Protein AF-A0A967ES66-F1 (afdb_monomer)

Radius of gyration: 33.4 Å; Cα contacts (8 Å, |Δi|>4): 194; chains: 1; bounding box: 58×70×110 Å

Solvent-accessible surface area (backbone atoms only — not comparable to full-atom values): 13729 Å² total; per-residue (Å²): 132,84,86,76,84,78,84,77,53,65,82,70,91,72,94,58,60,44,52,70,67,25,64,66,58,44,54,51,36,26,72,76,78,34,84,88,54,78,67,88,42,79,75,86,58,73,60,67,57,61,22,51,48,80,62,26,67,80,30,77,83,51,87,89,51,71,46,55,70,70,48,45,68,74,65,49,60,36,69,72,42,76,47,59,70,88,36,56,88,44,48,55,46,44,20,36,52,48,31,37,52,37,25,76,70,68,77,42,97,54,59,57,54,56,76,32,80,44,48,47,34,54,69,18,22,75,86,66,42,78,53,36,79,93,71,71,50,60,81,61,65,67,62,46,30,75,74,64,33,61,66,48,50,53,51,46,64,68,68,69,41,61,66,62,41,65,34,65,48,46,70,69,60,51,52,56,51,48,68,49,51,61,54,53,54,50,51,52,51,50,52,52,49,52,52,52,52,52,54,52,52,52,57,61,70,68,57,81,80,88,70,94,74,86,79,80,85,76,82,84,82,89,78,137

Mean predicted aligned error: 10.97 Å

Secondary structure (DSSP, 8-state):
---PPPSSS--S--SS-GGGG-HHHHHHHHHHH-TTPPPP-----HHHHHTTHHHHTTSTT-SSSSS-HHHHHHH-SBS-EE--GGGTTTHHHHHHHHHHHHHHTTS-S-S-SBS-EEPPPPEE-TTSPBP-GGGT-PPPHHHHHHHH-HHHHHHHHHHHS-TTS-EE--HHHHHHHHHHHHHHHHHHHHHHHHHHHHHHHHHHHSS--------PPPPPPP--

pLDDT: mean 86.06, std 16.65, range [32.53, 98.5]

Structure (mmCIF, N/CA/C/O backbone):
data_AF-A0A967ES66-F1
#
_entry.id   AF-A0A967ES66-F1
#
loop_
_atom_site.group_PDB
_atom_site.id
_atom_site.type_symbol
_atom_site.label_atom_id
_atom_site.label_alt_id
_atom_site.label_comp_id
_atom_site.label_asym_id
_atom_site.label_entity_id
_atom_site.label_seq_id
_atom_site.pdbx_PDB_ins_code
_atom_site.Cartn_x
_atom_site.Cartn_y
_atom_site.Cartn_z
_atom_site.occupancy
_atom_site.B_iso_or_equiv
_atom_site.auth_seq_id
_atom_site.auth_comp_id
_atom_site.auth_asym_id
_atom_site.auth_atom_id
_atom_site.pdbx_PDB_model_num
ATOM 1 N N . MET A 1 1 ? -16.976 5.649 17.097 1.00 79.69 1 MET A N 1
ATOM 2 C CA . MET A 1 1 ? -15.591 5.350 16.653 1.00 79.69 1 MET A CA 1
ATOM 3 C C . MET A 1 1 ? -15.006 6.609 16.010 1.00 79.69 1 MET A C 1
ATOM 5 O O . MET A 1 1 ? -15.817 7.467 15.687 1.00 79.69 1 MET A O 1
ATOM 9 N N . PRO A 1 2 ? -13.676 6.788 15.867 1.00 89.19 2 PRO A N 1
ATOM 10 C CA . PRO A 1 2 ? -12.571 5.871 16.192 1.00 89.19 2 PRO A CA 1
ATOM 11 C C . PRO A 1 2 ? -12.090 5.901 17.660 1.00 89.19 2 PRO A C 1
ATOM 13 O O . PRO A 1 2 ? -12.369 6.823 18.439 1.00 89.19 2 PRO A O 1
ATOM 16 N N . TRP A 1 3 ? -11.345 4.860 18.050 1.00 90.50 3 TRP A N 1
ATOM 17 C CA . TRP A 1 3 ? -10.535 4.829 19.274 1.00 90.50 3 TRP A CA 1
ATOM 18 C C . TRP A 1 3 ? -9.113 5.295 18.955 1.00 90.50 3 TRP A C 1
ATOM 20 O O . TRP A 1 3 ? -8.247 4.503 18.616 1.00 90.50 3 TRP A O 1
ATOM 30 N N . LEU A 1 4 ? -8.886 6.609 19.023 1.00 92.12 4 LEU A N 1
ATOM 31 C CA . LEU A 1 4 ? -7.568 7.187 18.756 1.00 92.12 4 LEU A CA 1
ATOM 32 C C . LEU A 1 4 ? -6.523 6.716 19.773 1.00 92.12 4 LEU A C 1
ATOM 34 O O . LEU A 1 4 ? -6.770 6.776 20.984 1.00 92.12 4 LEU A O 1
ATOM 38 N N . LEU A 1 5 ? -5.348 6.334 19.264 1.00 92.81 5 LEU A N 1
ATOM 39 C CA . LEU A 1 5 ? -4.203 5.958 20.086 1.00 92.81 5 LEU A CA 1
ATOM 40 C C . LEU A 1 5 ? -3.811 7.110 21.027 1.00 92.81 5 LEU A C 1
ATOM 42 O O . LEU A 1 5 ? -3.753 8.278 20.615 1.00 92.81 5 LEU A O 1
ATOM 46 N N . PRO A 1 6 ? -3.566 6.820 22.311 1.00 91.12 6 PRO A N 1
ATOM 47 C CA . PRO A 1 6 ? -3.166 7.823 23.271 1.00 91.12 6 PRO A CA 1
ATOM 48 C C . PRO A 1 6 ? -1.676 8.162 23.118 1.00 91.12 6 PRO A C 1
ATOM 50 O O . PRO A 1 6 ? -0.894 7.407 22.553 1.00 91.12 6 PRO A O 1
ATOM 53 N N . LYS A 1 7 ? -1.283 9.318 23.660 1.00 91.56 7 LYS A N 1
ATOM 54 C CA . LYS A 1 7 ? 0.108 9.802 23.664 1.00 91.56 7 LYS A CA 1
ATOM 55 C C . LYS A 1 7 ? 0.733 9.781 25.066 1.00 91.56 7 LYS A C 1
ATOM 57 O O . LYS A 1 7 ? 1.800 10.343 25.259 1.00 91.56 7 LYS A O 1
ATOM 62 N N . ASP A 1 8 ? 0.041 9.201 26.051 1.00 92.62 8 ASP A N 1
ATOM 63 C CA . ASP A 1 8 ? 0.439 9.177 27.469 1.00 92.62 8 ASP A CA 1
ATOM 64 C C . ASP A 1 8 ? 1.224 7.914 27.859 1.00 92.62 8 ASP A C 1
ATOM 66 O O . ASP A 1 8 ? 1.330 7.597 29.041 1.00 92.62 8 ASP A O 1
ATOM 70 N N . VAL A 1 9 ? 1.758 7.187 26.875 1.00 88.81 9 VAL A N 1
ATOM 71 C CA . VAL A 1 9 ? 2.519 5.951 27.075 1.00 88.81 9 VAL A CA 1
ATOM 72 C C . VAL A 1 9 ? 3.859 6.011 26.353 1.00 88.81 9 VAL A C 1
ATOM 74 O O . VAL A 1 9 ? 4.005 6.685 25.334 1.00 88.81 9 VAL A O 1
ATOM 77 N N . ASP A 1 10 ? 4.832 5.286 26.896 1.00 84.75 10 ASP A N 1
ATOM 78 C CA . ASP A 1 10 ? 6.134 5.053 26.276 1.00 84.75 10 ASP A CA 1
ATOM 79 C C . ASP A 1 10 ? 6.082 3.761 25.449 1.00 84.75 10 ASP A C 1
ATOM 81 O O . ASP A 1 10 ? 5.585 2.740 25.924 1.00 84.75 10 ASP A O 1
ATOM 85 N N . PHE A 1 11 ? 6.596 3.808 24.222 1.00 82.81 11 PHE A N 1
ATOM 86 C CA . PHE A 1 11 ? 6.535 2.717 23.246 1.00 82.81 11 PHE A CA 1
ATOM 87 C C . PHE A 1 11 ? 7.765 1.803 23.265 1.00 82.81 11 PHE A C 1
ATOM 89 O O . PHE A 1 11 ? 7.887 0.916 22.419 1.00 82.81 11 PHE A O 1
ATOM 96 N N . ARG A 1 12 ? 8.692 1.989 24.213 1.00 83.94 12 ARG A N 1
ATOM 97 C CA . ARG A 1 12 ? 9.819 1.065 24.385 1.00 83.94 12 ARG A CA 1
ATOM 98 C C . ARG A 1 12 ? 9.322 -0.356 24.708 1.00 83.94 12 ARG A C 1
ATOM 100 O O . ARG A 1 12 ? 8.401 -0.514 25.515 1.00 83.94 12 ARG A O 1
ATOM 107 N N . PRO A 1 13 ? 9.935 -1.401 24.123 1.00 74.88 13 PRO A N 1
ATOM 108 C CA . PRO A 1 13 ? 9.534 -2.780 24.366 1.00 74.88 13 PRO A CA 1
ATOM 109 C C . PRO A 1 13 ? 9.831 -3.148 25.823 1.00 74.88 13 PRO A C 1
ATOM 111 O O . PRO A 1 13 ? 10.983 -3.265 26.226 1.00 74.88 13 PRO A O 1
ATOM 114 N N . THR A 1 14 ? 8.776 -3.299 26.625 1.00 76.56 14 THR A N 1
ATOM 115 C CA . THR A 1 14 ? 8.869 -3.661 28.054 1.00 76.56 14 THR A CA 1
ATOM 116 C C . THR A 1 14 ? 8.351 -5.073 28.347 1.00 76.56 14 THR A C 1
ATOM 118 O O . THR A 1 14 ? 8.248 -5.450 29.507 1.00 76.56 14 THR A O 1
ATOM 121 N N . GLY A 1 15 ? 8.011 -5.851 27.311 1.00 80.88 15 GLY A N 1
ATOM 122 C CA . GLY A 1 15 ? 7.405 -7.188 27.424 1.00 80.88 15 GLY A CA 1
ATOM 123 C C . GLY A 1 15 ? 5.880 -7.188 27.610 1.00 80.88 15 GLY A C 1
ATOM 124 O O . GLY A 1 15 ? 5.248 -8.221 27.449 1.00 80.88 15 GLY A O 1
ATOM 125 N N . THR A 1 16 ? 5.279 -6.029 27.887 1.00 83.38 16 THR A N 1
ATOM 126 C CA . THR A 1 16 ? 3.822 -5.823 27.966 1.00 83.38 16 THR A CA 1
ATOM 127 C C . THR A 1 16 ? 3.371 -4.780 26.949 1.00 83.38 16 THR A C 1
ATOM 129 O O . THR A 1 16 ? 4.126 -3.836 26.691 1.00 83.38 16 THR A O 1
ATOM 132 N N . ALA A 1 17 ? 2.137 -4.886 26.445 1.00 88.44 17 ALA A N 1
ATOM 133 C CA . ALA A 1 17 ? 1.551 -3.897 25.541 1.00 88.44 17 ALA A CA 1
ATOM 134 C C . ALA A 1 17 ? 1.629 -2.473 26.141 1.00 88.44 17 ALA A C 1
ATOM 136 O O . ALA A 1 17 ? 1.144 -2.251 27.257 1.00 88.44 17 ALA A O 1
ATOM 137 N N . PRO A 1 18 ? 2.215 -1.481 25.439 1.00 91.94 18 PRO A N 1
ATOM 138 C CA . PRO A 1 18 ? 2.361 -0.117 25.953 1.00 91.94 18 PRO A CA 1
ATOM 139 C C . PRO A 1 18 ? 1.046 0.520 26.420 1.00 91.94 18 PRO A C 1
ATOM 141 O O . PRO A 1 18 ? 1.016 1.224 27.432 1.00 91.94 18 PRO A O 1
ATOM 144 N N . LEU A 1 19 ? -0.057 0.235 25.718 1.00 92.50 19 LEU A N 1
ATOM 145 C CA . LEU A 1 19 ? -1.375 0.806 26.001 1.00 92.50 19 LEU A CA 1
ATOM 146 C C . LEU A 1 19 ? -1.952 0.362 27.349 1.00 92.50 19 LEU A C 1
ATOM 148 O O . LEU A 1 19 ? -2.755 1.099 27.922 1.00 92.50 19 LEU A O 1
ATOM 152 N N . ALA A 1 20 ? -1.481 -0.756 27.914 1.00 90.56 20 ALA A N 1
ATOM 153 C CA . ALA A 1 20 ? -1.874 -1.208 29.249 1.00 90.56 20 ALA A CA 1
ATOM 154 C C . ALA A 1 20 ? -1.547 -0.182 30.346 1.00 90.56 20 ALA A C 1
ATOM 156 O O . ALA A 1 20 ? -2.204 -0.140 31.386 1.00 90.56 20 ALA A O 1
ATOM 157 N N . LYS A 1 21 ? -0.558 0.689 30.105 1.00 90.88 21 LYS A N 1
ATOM 158 C CA . LYS A 1 21 ? -0.148 1.753 31.033 1.00 90.88 21 LYS A CA 1
ATOM 159 C C . LYS A 1 21 ? -0.889 3.078 30.795 1.00 90.88 21 LYS A C 1
ATOM 161 O O . LYS A 1 21 ? -0.687 4.023 31.558 1.00 90.88 21 LYS A O 1
ATOM 166 N N . SER A 1 22 ? -1.753 3.170 29.776 1.00 93.31 22 SER A N 1
ATOM 167 C CA . SER A 1 22 ? -2.470 4.407 29.442 1.00 93.31 22 SER A CA 1
ATOM 168 C C . SER A 1 22 ? -3.577 4.702 30.452 1.00 93.31 22 SER A C 1
ATOM 170 O O . SER A 1 22 ? -4.619 4.038 30.502 1.00 93.31 22 SER A O 1
ATOM 172 N N . LYS A 1 23 ? -3.404 5.787 31.213 1.00 93.25 23 LYS A N 1
ATOM 173 C CA . LYS A 1 23 ? -4.458 6.306 32.096 1.00 93.25 23 LYS A CA 1
ATOM 174 C C . LYS A 1 23 ? -5.607 6.880 31.272 1.00 93.25 23 LYS A C 1
ATOM 176 O O . LYS A 1 23 ? -6.765 6.789 31.683 1.00 93.25 23 LYS A O 1
ATOM 181 N N . LYS A 1 24 ? -5.301 7.457 30.103 1.00 93.31 24 LYS A N 1
ATOM 182 C CA . LYS A 1 24 ? -6.295 8.044 29.200 1.00 93.31 24 LYS A CA 1
ATOM 183 C C . LYS A 1 24 ? -7.267 6.999 28.654 1.00 93.31 24 LYS A C 1
ATOM 185 O O . LYS A 1 24 ? -8.472 7.253 28.690 1.00 93.31 24 LYS A O 1
ATOM 190 N N . ILE A 1 25 ? -6.775 5.850 28.177 1.00 93.44 25 ILE A N 1
ATOM 191 C CA . ILE A 1 25 ? -7.651 4.765 27.702 1.00 93.44 25 ILE A CA 1
ATOM 192 C C . ILE A 1 25 ? -8.493 4.244 28.862 1.00 93.44 25 ILE A C 1
ATOM 194 O O . ILE A 1 25 ? -9.713 4.228 28.735 1.00 93.44 25 ILE A O 1
ATOM 198 N N . LYS A 1 26 ? -7.884 3.911 30.009 1.00 92.88 26 LYS A N 1
ATOM 199 C CA . LYS A 1 26 ? -8.628 3.398 31.170 1.00 92.88 26 LYS A CA 1
ATOM 200 C C . LYS A 1 26 ? -9.764 4.336 31.589 1.00 92.88 26 LYS A C 1
ATOM 202 O O . LYS A 1 26 ? -10.907 3.907 31.701 1.00 92.88 26 LYS A O 1
ATOM 207 N N . LYS A 1 27 ? -9.481 5.638 31.724 1.00 93.50 27 LYS A N 1
ATOM 208 C CA . LYS A 1 27 ? -10.495 6.647 32.071 1.00 93.50 27 LYS A CA 1
ATOM 209 C C . LYS A 1 27 ? -11.591 6.763 31.007 1.00 93.50 27 LYS A C 1
ATOM 211 O O . LYS A 1 27 ? -12.754 6.961 31.348 1.00 93.50 27 LYS A O 1
ATOM 216 N N . ARG A 1 28 ? -11.242 6.669 29.717 1.00 93.31 28 ARG A N 1
ATOM 217 C CA . ARG A 1 28 ? -12.223 6.671 28.620 1.00 93.31 28 ARG A CA 1
ATOM 218 C C . ARG A 1 28 ? -13.125 5.436 28.688 1.00 93.31 28 ARG A C 1
ATOM 220 O O . ARG A 1 28 ? -14.332 5.592 28.537 1.00 93.31 28 ARG A O 1
ATOM 227 N N . THR A 1 29 ? -12.562 4.258 28.938 1.00 94.50 29 THR A N 1
ATOM 228 C CA . THR A 1 29 ? -13.304 2.999 29.088 1.00 94.50 29 THR A CA 1
ATOM 229 C C . THR A 1 29 ? -14.256 3.063 30.270 1.00 94.50 29 THR A C 1
ATOM 231 O O . THR A 1 29 ? -15.449 2.844 30.091 1.00 94.50 29 THR A O 1
ATOM 234 N N . GLU A 1 30 ? -13.772 3.479 31.442 1.00 95.25 30 GLU A N 1
ATOM 235 C CA . GLU A 1 30 ? -14.620 3.625 32.629 1.00 95.25 30 GLU A CA 1
ATOM 236 C C . GLU A 1 30 ? -15.740 4.654 32.419 1.00 95.25 30 GLU A C 1
ATOM 238 O O . GLU A 1 30 ? -16.855 4.457 32.893 1.00 95.25 30 GLU A O 1
ATOM 243 N N . LYS A 1 31 ? -15.480 5.732 31.663 1.00 94.44 31 LYS A N 1
ATOM 244 C CA . LYS A 1 31 ? -16.496 6.739 31.322 1.00 94.44 31 LYS A CA 1
ATOM 245 C C . LYS A 1 31 ? -17.607 6.189 30.417 1.00 94.44 31 LYS A C 1
ATOM 247 O O . LYS A 1 31 ? -18.734 6.658 30.520 1.00 94.44 31 LYS A O 1
ATOM 252 N N . ILE A 1 32 ? -17.290 5.275 29.500 1.00 93.69 32 ILE A N 1
ATOM 253 C CA . ILE A 1 32 ? -18.248 4.756 28.508 1.00 93.69 32 ILE A CA 1
ATOM 254 C C . ILE A 1 32 ? -19.002 3.535 29.049 1.00 93.69 32 ILE A C 1
ATOM 256 O O . ILE A 1 32 ? -20.203 3.428 28.828 1.00 93.69 32 ILE A O 1
ATOM 260 N N . PHE A 1 33 ? -18.312 2.634 29.754 1.00 94.44 33 PHE A N 1
ATOM 261 C CA . PHE A 1 33 ? -18.851 1.325 30.149 1.00 94.44 33 PHE A CA 1
ATOM 262 C C . PHE A 1 33 ? -19.079 1.173 31.660 1.00 94.44 33 PHE A C 1
ATOM 264 O O . PHE A 1 33 ? -19.796 0.272 32.087 1.00 94.44 33 PHE A O 1
ATOM 271 N N . GLY A 1 34 ? -18.511 2.061 32.481 1.00 94.44 34 GLY A N 1
ATOM 272 C CA . GLY A 1 34 ? -18.612 2.021 33.939 1.00 94.44 34 GLY A CA 1
ATOM 273 C C . GLY A 1 34 ? -17.319 1.586 34.632 1.00 94.44 34 GLY A C 1
ATOM 274 O O . GLY A 1 34 ? -16.352 1.134 34.016 1.00 94.44 34 GLY A O 1
ATOM 275 N N . LYS A 1 35 ? -17.284 1.746 35.955 1.00 93.19 35 LYS A N 1
ATOM 276 C CA . LYS A 1 35 ? -16.103 1.446 36.776 1.00 93.19 35 LYS A CA 1
ATOM 277 C C . LYS A 1 35 ? -15.778 -0.053 36.750 1.00 93.19 35 LYS A C 1
ATOM 279 O O . LYS A 1 35 ? -16.674 -0.875 36.888 1.00 93.19 35 LYS A O 1
ATOM 284 N N . GLY A 1 36 ? -14.492 -0.392 36.637 1.00 91.38 36 GLY A N 1
ATOM 285 C CA . GLY A 1 36 ? -14.007 -1.779 36.664 1.00 91.38 36 GLY A CA 1
ATOM 286 C C . GLY A 1 36 ? -13.868 -2.443 35.292 1.00 91.38 36 GLY A C 1
ATOM 287 O O . GLY A 1 36 ? -13.279 -3.516 35.211 1.00 91.38 36 GLY A O 1
ATOM 288 N N . TRP A 1 37 ? -14.334 -1.803 34.216 1.00 94.38 37 TRP A N 1
ATOM 289 C CA . TRP A 1 37 ? -14.108 -2.293 32.857 1.00 94.38 37 TRP A CA 1
ATOM 290 C C . TRP A 1 37 ? -12.651 -2.121 32.421 1.00 94.38 37 TRP A C 1
ATOM 292 O O . TRP A 1 37 ? -12.055 -1.050 32.578 1.00 94.38 37 TRP A O 1
ATOM 302 N N . THR A 1 38 ? -12.102 -3.169 31.810 1.00 89.81 38 THR A N 1
ATOM 303 C CA . THR A 1 38 ? -10.735 -3.195 31.281 1.00 89.81 38 THR A CA 1
ATOM 304 C C . THR A 1 38 ? -10.765 -2.982 29.765 1.00 89.81 38 THR A C 1
ATOM 306 O O . THR A 1 38 ? -11.513 -3.680 29.082 1.00 89.81 38 THR A O 1
ATOM 309 N N . PRO A 1 39 ? -10.009 -2.013 29.216 1.00 91.75 39 PRO A N 1
ATOM 310 C CA . PRO A 1 39 ? -9.889 -1.855 27.768 1.00 91.75 39 PRO A CA 1
ATOM 311 C C . PRO A 1 39 ? -9.136 -3.022 27.125 1.00 91.75 39 PRO A C 1
ATOM 313 O O . PRO A 1 39 ? -8.235 -3.578 27.747 1.00 91.75 39 PRO A O 1
ATOM 316 N N . GLU A 1 40 ? -9.423 -3.288 25.850 1.00 92.44 40 GLU A N 1
ATOM 317 C CA . GLU A 1 40 ? -8.458 -3.951 24.969 1.00 92.44 40 GLU A CA 1
ATOM 318 C C . GLU A 1 40 ? -7.241 -3.030 24.789 1.00 92.44 40 GLU A C 1
ATOM 320 O O . GLU A 1 40 ? -7.385 -1.822 24.561 1.00 92.44 40 GLU A O 1
ATOM 325 N N . VAL A 1 41 ? -6.049 -3.589 24.964 1.00 92.56 41 VAL A N 1
ATOM 326 C CA . VAL A 1 41 ? -4.767 -2.869 24.983 1.00 92.56 41 VAL A CA 1
ATOM 327 C C . VAL A 1 41 ? -3.828 -3.351 23.887 1.00 92.56 41 VAL A C 1
ATOM 329 O O . VAL A 1 41 ? -2.833 -2.676 23.610 1.00 92.56 41 VAL A O 1
ATOM 332 N N . ASP A 1 42 ? -4.152 -4.473 23.252 1.00 92.50 42 ASP A N 1
ATOM 333 C CA . ASP A 1 42 ? -3.471 -4.922 22.058 1.00 92.50 42 ASP A CA 1
ATOM 334 C C . ASP A 1 42 ? -3.967 -4.144 20.836 1.00 92.50 42 ASP A C 1
ATOM 336 O O . ASP A 1 42 ? -5.095 -3.647 20.759 1.00 92.50 42 ASP A O 1
ATOM 340 N N . THR A 1 43 ? -3.071 -3.990 19.869 1.00 93.12 43 THR A N 1
ATOM 341 C CA . THR A 1 43 ? -3.364 -3.349 18.589 1.00 93.12 43 THR A CA 1
ATOM 342 C C . THR A 1 43 ? -3.439 -4.403 17.504 1.00 93.12 43 THR A C 1
ATOM 344 O O . THR A 1 43 ? -2.733 -5.408 17.554 1.00 93.12 43 THR A O 1
ATOM 347 N N . MET A 1 44 ? -4.252 -4.147 16.485 1.00 95.88 44 MET A N 1
ATOM 348 C CA . MET A 1 44 ? -4.249 -4.970 15.282 1.00 95.88 44 MET A CA 1
ATOM 349 C C . MET A 1 44 ? -2.875 -4.908 14.598 1.00 95.88 44 MET A C 1
ATOM 351 O O . MET A 1 44 ? -2.220 -3.864 14.592 1.00 95.88 44 MET A O 1
ATOM 355 N N . ASP A 1 45 ? -2.437 -6.042 14.053 1.00 96.00 45 ASP A N 1
ATOM 356 C CA . ASP A 1 45 ? -1.192 -6.143 13.292 1.00 96.00 45 ASP A CA 1
ATOM 357 C C . ASP A 1 45 ? -1.291 -5.396 11.948 1.00 96.00 45 ASP A C 1
ATOM 359 O O . ASP A 1 45 ? -2.375 -5.234 11.386 1.00 96.00 45 ASP A O 1
ATOM 363 N N . THR A 1 46 ? -0.150 -4.991 11.386 1.00 96.88 46 THR A N 1
ATOM 364 C CA 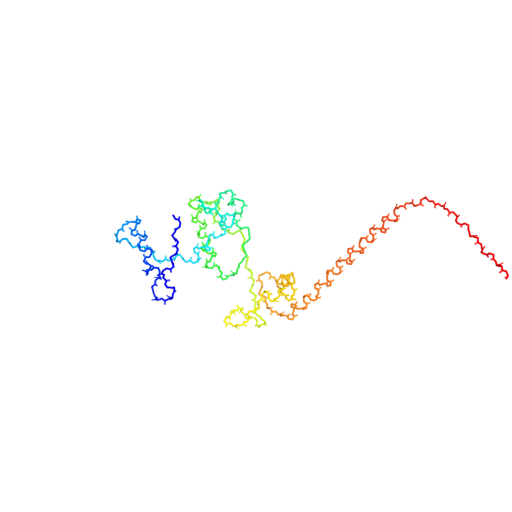. THR A 1 46 ? -0.081 -4.271 10.102 1.00 96.88 46 THR A CA 1
ATOM 365 C C . THR A 1 46 ? -0.705 -5.035 8.922 1.00 96.88 46 THR A C 1
ATOM 367 O O . THR A 1 46 ? -1.144 -4.426 7.940 1.00 96.88 46 THR A O 1
ATOM 370 N N . PHE A 1 47 ? -0.792 -6.368 8.994 1.00 97.12 47 PHE A N 1
ATOM 371 C CA . PHE A 1 47 ? -1.472 -7.169 7.980 1.00 97.12 47 PHE A CA 1
ATOM 372 C C . PHE A 1 47 ? -2.995 -7.030 7.998 1.00 97.12 47 PHE A C 1
ATOM 374 O O . PHE A 1 47 ? -3.615 -7.283 6.968 1.00 97.12 47 PHE A O 1
ATOM 381 N N . VAL A 1 48 ? -3.596 -6.566 9.099 1.00 97.25 48 VAL A N 1
ATOM 382 C CA . VAL A 1 48 ? -5.020 -6.199 9.124 1.00 97.25 48 VAL A CA 1
ATOM 383 C C . VAL A 1 48 ? -5.267 -4.947 8.290 1.00 97.25 48 VAL A C 1
ATOM 385 O O . VAL A 1 48 ? -6.250 -4.884 7.566 1.00 97.25 48 VAL A O 1
ATOM 388 N N . ASP A 1 49 ? -4.370 -3.964 8.331 1.00 97.25 49 ASP A N 1
ATOM 389 C CA . ASP A 1 49 ? -4.521 -2.744 7.532 1.00 97.25 49 ASP A CA 1
ATOM 390 C C . ASP A 1 49 ? -4.268 -3.028 6.044 1.00 97.25 49 ASP A C 1
ATOM 392 O O . ASP A 1 49 ? -5.019 -2.615 5.156 1.00 97.25 49 ASP A O 1
ATOM 396 N N . SER A 1 50 ? -3.204 -3.781 5.754 1.00 97.62 50 SER A N 1
ATOM 397 C CA . SER A 1 50 ? -2.806 -4.092 4.377 1.00 97.62 50 SER A CA 1
ATOM 398 C C . SER A 1 50 ? -3.635 -5.198 3.717 1.00 97.62 50 SER A C 1
ATOM 400 O O . SER A 1 50 ? -3.477 -5.418 2.517 1.00 97.62 50 SER A O 1
ATOM 402 N N . SER A 1 51 ? -4.539 -5.880 4.424 1.00 97.69 51 SER A N 1
ATOM 403 C CA . SER A 1 51 ? -5.424 -6.884 3.813 1.00 97.69 51 SER A CA 1
ATOM 404 C C . SER A 1 51 ? -6.549 -6.272 2.973 1.00 97.69 51 SER A C 1
ATOM 406 O O . SER A 1 51 ? -7.097 -6.957 2.113 1.00 97.69 51 SER A O 1
ATOM 408 N N . TRP A 1 52 ? -6.886 -4.995 3.175 1.00 97.31 52 TRP A N 1
ATOM 409 C CA . TRP A 1 52 ? -8.027 -4.361 2.501 1.00 97.31 52 TRP A CA 1
ATOM 410 C C . TRP A 1 52 ? -7.757 -2.938 1.994 1.00 97.31 52 TRP A C 1
ATOM 412 O O . TRP A 1 52 ? -8.647 -2.322 1.412 1.00 97.31 52 TRP A O 1
ATOM 422 N N . TYR A 1 53 ? -6.541 -2.404 2.152 1.00 97.62 53 TYR A N 1
ATOM 423 C CA . TYR A 1 53 ? -6.195 -1.029 1.755 1.00 97.62 53 TYR A CA 1
ATOM 424 C C . TYR A 1 53 ? -6.559 -0.674 0.297 1.00 97.62 53 TYR A C 1
ATOM 426 O O . TYR A 1 53 ? -6.960 0.455 0.011 1.00 97.62 53 TYR A O 1
ATOM 434 N N . PHE A 1 54 ? -6.485 -1.639 -0.626 1.00 97.62 54 PHE A N 1
ATOM 435 C CA . PHE A 1 54 ? -6.861 -1.451 -2.030 1.00 97.62 54 PHE A CA 1
ATOM 436 C C . PHE A 1 54 ? -8.363 -1.182 -2.221 1.00 97.62 54 PHE A C 1
ATOM 438 O O . PHE A 1 54 ? -8.732 -0.515 -3.184 1.00 97.62 54 PHE A O 1
ATOM 445 N N . LEU A 1 55 ? -9.221 -1.607 -1.283 1.00 97.31 55 LEU A N 1
ATOM 446 C CA . LEU A 1 55 ? -10.641 -1.236 -1.257 1.00 97.31 55 LEU A CA 1
ATOM 447 C C . LEU A 1 55 ? -10.854 0.237 -0.899 1.00 97.31 55 LEU A C 1
ATOM 449 O O . LEU A 1 55 ? -11.864 0.822 -1.287 1.00 97.31 55 LEU A O 1
ATOM 453 N N . ARG A 1 56 ? -9.920 0.838 -0.148 1.00 97.56 56 ARG A N 1
ATOM 454 C CA . ARG A 1 56 ? -10.029 2.214 0.349 1.00 97.56 56 ARG A CA 1
ATOM 455 C C . ARG A 1 56 ? -9.555 3.254 -0.662 1.00 97.56 56 ARG A C 1
ATOM 457 O O . ARG A 1 56 ? -10.055 4.375 -0.644 1.00 97.56 56 ARG A O 1
ATOM 464 N N . TYR A 1 57 ? -8.623 2.911 -1.554 1.00 97.62 57 TYR A N 1
ATOM 465 C CA . TYR A 1 57 ? -8.062 3.863 -2.523 1.00 97.62 57 TYR A CA 1
ATOM 466 C C . TYR A 1 57 ? -9.070 4.592 -3.419 1.00 97.62 57 TYR A C 1
ATOM 468 O O . TYR A 1 57 ? -8.837 5.771 -3.686 1.00 97.62 57 TYR A O 1
ATOM 476 N N . PRO A 1 58 ? -10.169 3.972 -3.888 1.00 97.12 58 PRO A N 1
ATOM 477 C CA . PRO A 1 58 ? -11.172 4.696 -4.665 1.00 97.12 58 PRO A CA 1
ATOM 478 C C . PRO A 1 58 ? -11.869 5.812 -3.867 1.00 97.12 58 PRO A C 1
ATOM 480 O O . PRO A 1 58 ? -12.321 6.806 -4.446 1.00 97.12 58 PRO A O 1
ATOM 483 N N . ASP A 1 59 ? -11.972 5.661 -2.543 1.00 97.62 59 ASP A N 1
ATOM 484 C CA . ASP A 1 59 ? -12.783 6.519 -1.677 1.00 97.62 59 ASP A CA 1
ATOM 485 C C . ASP A 1 59 ? -12.123 6.839 -0.317 1.00 97.62 59 ASP A C 1
ATOM 487 O O . ASP A 1 59 ? -12.675 6.538 0.745 1.00 97.62 59 ASP A O 1
ATOM 491 N N . PRO A 1 60 ? -10.925 7.454 -0.312 1.00 97.06 60 PRO A N 1
ATOM 492 C CA . PRO A 1 60 ? -10.079 7.538 0.877 1.00 97.06 60 PRO A CA 1
ATOM 493 C C . PRO A 1 60 ? -10.603 8.496 1.955 1.00 97.06 60 PRO A C 1
ATOM 495 O O . PRO A 1 60 ? -10.260 8.336 3.127 1.00 97.06 60 PRO A O 1
ATOM 498 N N . GLU A 1 61 ? -11.444 9.461 1.582 1.00 96.31 61 GLU A N 1
ATOM 499 C CA . GLU A 1 61 ? -11.979 10.507 2.467 1.00 96.31 61 GLU A CA 1
ATOM 500 C C . GLU A 1 61 ? -13.407 10.209 2.960 1.00 96.31 61 GLU A C 1
ATOM 502 O O . GLU A 1 61 ? -13.996 11.011 3.678 1.00 96.31 61 GLU A O 1
ATOM 507 N N . ASN A 1 62 ? -13.988 9.056 2.612 1.00 95.69 62 ASN A N 1
ATOM 508 C CA . ASN A 1 62 ? -15.349 8.721 3.026 1.00 95.69 62 ASN A CA 1
ATOM 509 C C . ASN A 1 62 ? -15.413 8.388 4.526 1.00 95.69 62 ASN A C 1
ATOM 511 O O . ASN A 1 62 ? -14.852 7.389 4.975 1.00 95.69 62 ASN A O 1
ATOM 515 N N . GLU A 1 63 ? -16.088 9.227 5.307 1.00 94.44 63 GLU A N 1
ATOM 516 C CA . GLU A 1 63 ? -16.212 9.058 6.762 1.00 94.44 63 GLU A CA 1
ATOM 517 C C . GLU A 1 63 ? -17.399 8.177 7.188 1.00 94.44 63 GLU A C 1
ATOM 519 O O . GLU A 1 63 ? -17.504 7.812 8.359 1.00 94.44 63 GLU A O 1
ATOM 524 N N . LYS A 1 64 ? -18.312 7.847 6.264 1.00 93.25 64 LYS A N 1
ATOM 525 C CA . LYS A 1 64 ? -19.549 7.103 6.561 1.00 93.25 64 LYS A CA 1
ATOM 526 C C . LYS A 1 64 ? -19.396 5.600 6.353 1.00 93.25 64 LYS A C 1
ATOM 528 O O . LYS A 1 64 ? -19.953 4.816 7.114 1.00 93.25 64 LYS A O 1
ATOM 533 N N . GLU A 1 65 ? -18.647 5.209 5.333 1.00 91.94 65 GLU A N 1
ATOM 534 C CA . GLU A 1 65 ? -18.407 3.822 4.934 1.00 91.94 65 GLU A CA 1
ATOM 535 C C . GLU A 1 65 ? -16.944 3.634 4.509 1.00 91.94 65 GLU A C 1
ATOM 537 O O . GLU A 1 65 ? -16.206 4.600 4.296 1.00 91.94 65 GLU A O 1
ATOM 542 N N . PHE A 1 66 ? -16.500 2.379 4.385 1.00 89.75 66 PHE A N 1
ATOM 543 C CA . PHE A 1 66 ? -15.121 2.100 3.977 1.00 89.75 66 PHE A CA 1
ATOM 544 C C . PHE A 1 66 ? -14.875 2.451 2.500 1.00 89.75 66 PHE A C 1
ATOM 546 O O . PHE A 1 66 ? -13.769 2.875 2.167 1.00 89.75 66 PHE A O 1
ATOM 553 N N . CYS A 1 67 ? -15.884 2.308 1.636 1.00 95.69 67 CYS A N 1
ATOM 554 C CA . CYS A 1 67 ? -15.876 2.742 0.240 1.00 95.69 67 CYS A CA 1
ATOM 555 C C . CYS A 1 67 ? -17.302 2.681 -0.324 1.00 95.69 67 CYS A C 1
ATOM 557 O O . CYS A 1 67 ? -18.010 1.707 -0.073 1.00 95.69 67 CYS A O 1
ATOM 559 N N . SER A 1 68 ? -17.716 3.689 -1.091 1.00 95.94 68 SER A N 1
ATOM 560 C CA . SER A 1 68 ? -19.031 3.681 -1.742 1.00 95.94 68 SER A CA 1
ATOM 561 C C . SER A 1 68 ? -19.171 2.576 -2.789 1.00 95.94 68 SER A C 1
ATOM 563 O O . SER A 1 68 ? -18.264 2.305 -3.579 1.00 95.94 68 SER A O 1
ATOM 565 N N . GLN A 1 69 ? -20.361 1.974 -2.847 1.00 94.31 69 GLN A N 1
ATOM 566 C CA . GLN A 1 69 ? -20.678 0.875 -3.769 1.00 94.31 69 GLN A CA 1
ATOM 567 C C . GLN A 1 69 ? -20.477 1.247 -5.247 1.00 94.31 69 GLN A C 1
ATOM 569 O O . GLN A 1 69 ? -20.033 0.421 -6.040 1.00 94.31 69 GLN A O 1
ATOM 574 N N . GLU A 1 70 ? -20.751 2.499 -5.626 1.00 95.69 70 GLU A N 1
ATOM 575 C CA . GLU A 1 70 ? -20.490 2.999 -6.983 1.00 95.69 70 GLU A CA 1
ATOM 576 C C . GLU A 1 70 ? -18.994 2.933 -7.331 1.00 95.69 70 GLU A C 1
ATOM 578 O O . GLU A 1 70 ? -18.612 2.473 -8.409 1.00 95.69 70 GLU A O 1
ATOM 583 N N . LYS A 1 71 ? -18.131 3.361 -6.403 1.00 96.75 71 LYS A N 1
ATOM 584 C CA . LYS A 1 71 ? -16.682 3.383 -6.612 1.00 96.75 71 LYS A CA 1
ATOM 585 C C . LYS A 1 71 ? -16.071 1.989 -6.558 1.00 96.75 71 LYS A C 1
ATOM 587 O O . LYS A 1 71 ? -15.169 1.723 -7.349 1.00 96.75 71 LYS A O 1
ATOM 592 N N . LEU A 1 72 ? -16.577 1.108 -5.692 1.00 95.81 72 LEU A N 1
ATOM 593 C CA . LEU A 1 72 ? -16.180 -0.302 -5.665 1.00 95.81 72 LEU A CA 1
ATOM 594 C C . LEU A 1 72 ? -16.408 -0.949 -7.036 1.00 95.81 72 LEU A C 1
ATOM 596 O O . LEU A 1 72 ? -15.453 -1.419 -7.644 1.00 95.81 72 LEU A O 1
ATOM 600 N N . LYS A 1 73 ? -17.627 -0.851 -7.581 1.00 95.25 73 LYS A N 1
ATOM 601 C CA . LYS A 1 73 ? -17.978 -1.427 -8.893 1.00 95.25 73 LYS A CA 1
ATOM 602 C C . LYS A 1 73 ? -17.179 -0.850 -10.058 1.00 95.25 73 LYS A C 1
ATOM 604 O O . LYS A 1 73 ? -16.997 -1.511 -11.074 1.00 95.25 73 LYS A O 1
ATOM 609 N N . LYS A 1 74 ? -16.748 0.407 -9.946 1.00 96.81 74 LYS A N 1
ATOM 610 C CA . LYS A 1 74 ? -15.992 1.090 -11.001 1.00 96.81 74 LYS A CA 1
ATOM 611 C C . LYS A 1 74 ? -14.521 0.681 -11.046 1.00 96.81 74 LYS A C 1
ATOM 613 O O . LYS A 1 74 ? -13.939 0.683 -12.127 1.00 96.81 74 LYS A O 1
ATOM 618 N N . TRP A 1 75 ? -13.912 0.429 -9.890 1.00 97.44 75 TRP A N 1
ATOM 619 C CA . TRP A 1 75 ? -12.456 0.306 -9.765 1.00 97.44 75 TRP A CA 1
ATOM 620 C C . TRP A 1 75 ? -11.967 -1.080 -9.351 1.00 97.44 75 TRP A C 1
ATOM 622 O O . TRP A 1 75 ? -10.764 -1.323 -9.429 1.00 97.44 75 TRP A O 1
ATOM 632 N N . LEU A 1 76 ? -12.851 -1.953 -8.866 1.00 97.44 76 LEU A N 1
ATOM 633 C CA . LEU A 1 76 ? -12.491 -3.248 -8.299 1.00 97.44 76 LEU A CA 1
ATOM 634 C C . LEU A 1 76 ? -13.272 -4.390 -8.962 1.00 97.44 76 LEU A C 1
ATOM 636 O O . LEU A 1 76 ? -14.377 -4.157 -9.457 1.00 97.44 76 LEU A O 1
ATOM 640 N N . PRO A 1 77 ? -12.725 -5.621 -8.955 1.00 97.75 77 PRO A N 1
ATOM 641 C CA . PRO A 1 77 ? -11.433 -6.033 -8.380 1.00 97.75 77 PRO A CA 1
ATOM 642 C C . PRO A 1 77 ? -10.219 -5.461 -9.132 1.00 97.75 77 PRO A C 1
ATOM 644 O O . PRO A 1 77 ? -10.340 -4.918 -10.225 1.00 97.75 77 PRO A O 1
ATOM 647 N N . VAL A 1 78 ? -9.028 -5.552 -8.540 1.00 98.12 78 VAL A N 1
ATOM 648 C CA . VAL A 1 78 ? -7.804 -5.006 -9.146 1.00 98.12 78 VAL A CA 1
ATOM 649 C C . VAL A 1 78 ? -7.394 -5.856 -10.353 1.00 98.12 78 VAL A C 1
ATOM 651 O O . VAL A 1 78 ? -7.099 -7.042 -10.208 1.00 98.12 78 VAL A O 1
ATOM 654 N N . ASP A 1 79 ? -7.293 -5.248 -11.537 1.00 98.25 79 ASP A N 1
ATOM 655 C CA . ASP A 1 79 ? -6.947 -5.960 -12.778 1.00 98.25 79 ASP A CA 1
ATOM 656 C C . ASP A 1 79 ? -5.542 -6.580 -12.772 1.00 98.25 79 ASP A C 1
ATOM 658 O O . ASP A 1 79 ? -5.332 -7.697 -13.252 1.00 98.25 79 ASP A O 1
ATOM 662 N N . LEU A 1 80 ? -4.558 -5.834 -12.264 1.00 97.75 80 LEU A N 1
ATOM 663 C CA . LEU A 1 80 ? -3.156 -6.234 -12.219 1.00 97.75 80 LEU A CA 1
ATOM 664 C C . LEU A 1 80 ? -2.513 -5.741 -10.927 1.00 97.75 80 LEU A C 1
ATOM 666 O O . LEU A 1 80 ? -2.364 -4.541 -10.709 1.00 97.75 80 LEU A O 1
ATOM 670 N N . TYR A 1 81 ? -2.073 -6.689 -10.112 1.00 97.75 81 TYR A N 1
ATOM 671 C CA . TYR A 1 81 ? -1.288 -6.442 -8.919 1.00 97.75 81 TYR A CA 1
ATOM 672 C C . TYR A 1 81 ? 0.165 -6.855 -9.162 1.00 97.75 81 TYR A C 1
ATOM 674 O O . TYR A 1 81 ? 0.440 -7.981 -9.588 1.00 97.75 81 TYR A O 1
ATOM 682 N N . ILE A 1 82 ? 1.094 -5.928 -8.924 1.00 96.62 82 ILE A N 1
ATOM 683 C CA . ILE A 1 82 ? 2.538 -6.150 -9.055 1.00 96.62 82 ILE A CA 1
ATOM 684 C C . ILE A 1 82 ? 3.157 -5.997 -7.670 1.00 96.62 82 ILE A C 1
ATOM 686 O O . ILE A 1 82 ? 3.019 -4.945 -7.047 1.00 96.62 82 ILE A O 1
ATOM 690 N N . GLY A 1 83 ? 3.824 -7.039 -7.186 1.00 94.19 83 GLY A N 1
ATOM 691 C CA . GLY A 1 83 ? 4.431 -7.046 -5.858 1.00 94.19 83 GLY A CA 1
ATOM 692 C C . GLY A 1 83 ? 5.437 -8.177 -5.697 1.00 94.19 83 GLY A C 1
ATOM 693 O O . GLY A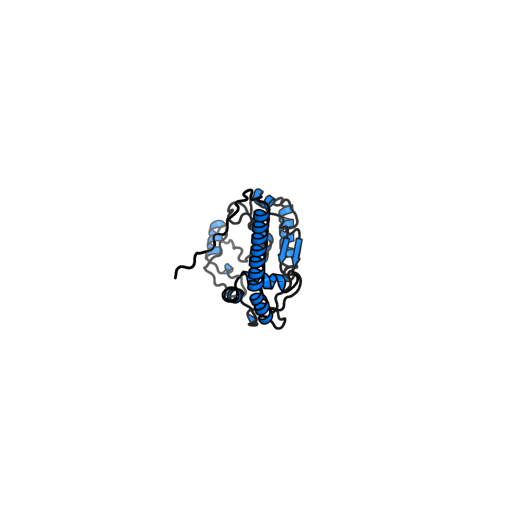 1 83 ? 5.386 -9.173 -6.416 1.00 94.19 83 GLY A O 1
ATOM 694 N N . GLY A 1 84 ? 6.364 -8.038 -4.753 1.00 91.75 84 GLY A N 1
ATOM 695 C CA . GLY A 1 84 ? 7.430 -9.021 -4.573 1.00 91.75 84 GLY A CA 1
ATOM 696 C C . GLY A 1 84 ? 6.905 -10.375 -4.081 1.00 91.75 84 GLY A C 1
ATOM 697 O O . GLY A 1 84 ? 5.877 -10.462 -3.398 1.00 91.75 84 GLY A O 1
ATOM 698 N N . ALA A 1 85 ? 7.602 -11.452 -4.447 1.00 91.56 85 ALA A N 1
ATOM 699 C CA . ALA A 1 85 ? 7.215 -12.820 -4.092 1.00 91.56 85 ALA A CA 1
ATOM 700 C C . ALA A 1 85 ? 7.257 -13.088 -2.573 1.00 91.56 85 ALA A C 1
ATOM 702 O O . ALA A 1 85 ? 6.610 -14.019 -2.087 1.00 91.56 85 ALA A O 1
ATOM 703 N N . GLU A 1 86 ? 7.949 -12.248 -1.797 1.00 90.00 86 GLU A N 1
ATOM 704 C CA . GLU A 1 86 ? 8.027 -12.331 -0.336 1.00 90.00 86 GLU A CA 1
ATOM 705 C C . GLU A 1 86 ? 6.664 -12.216 0.362 1.00 90.00 86 GLU A C 1
ATOM 707 O O . GLU A 1 86 ? 6.508 -12.677 1.491 1.00 90.00 86 GLU A O 1
ATOM 712 N N . HIS A 1 87 ? 5.660 -11.640 -0.301 1.00 90.94 87 HIS A N 1
ATOM 713 C CA . HIS A 1 87 ? 4.335 -11.417 0.273 1.00 90.94 87 HIS A CA 1
ATOM 714 C C . HIS A 1 87 ? 3.321 -12.538 -0.009 1.00 90.94 87 HIS A C 1
ATOM 716 O O . HIS A 1 87 ? 2.167 -12.428 0.413 1.00 90.94 87 HIS A O 1
ATOM 722 N N . THR A 1 88 ? 3.743 -13.630 -0.659 1.00 89.00 88 THR A N 1
ATOM 723 C CA . THR A 1 88 ? 2.877 -14.757 -1.063 1.00 89.00 88 THR A CA 1
ATOM 724 C C . THR A 1 88 ? 2.132 -15.398 0.109 1.00 89.00 88 THR A C 1
ATOM 726 O O . THR A 1 88 ? 0.922 -15.590 0.032 1.00 89.00 88 THR A O 1
ATOM 729 N N . TYR A 1 89 ? 2.822 -15.662 1.222 1.00 89.44 89 TYR A N 1
ATOM 730 C CA . TYR A 1 89 ? 2.240 -16.327 2.400 1.00 89.44 89 TYR A CA 1
ATOM 731 C C . TYR A 1 89 ? 1.797 -15.362 3.509 1.00 89.44 89 TYR A C 1
ATOM 733 O O . TYR A 1 89 ? 1.472 -15.797 4.608 1.00 89.44 89 TYR A O 1
ATOM 741 N N . MET A 1 90 ? 1.806 -14.055 3.244 1.00 92.19 90 MET A N 1
ATOM 742 C CA . MET A 1 90 ? 1.399 -13.031 4.208 1.00 92.19 90 MET A CA 1
ATOM 743 C C . MET A 1 90 ? 0.292 -12.178 3.594 1.00 92.19 90 MET A C 1
ATOM 745 O O . MET A 1 90 ? -0.844 -12.629 3.487 1.00 92.19 90 MET A O 1
ATOM 749 N N . HIS A 1 91 ? 0.624 -10.974 3.125 1.00 96.75 91 HIS A N 1
ATOM 750 C CA . HIS A 1 91 ? -0.331 -10.025 2.564 1.00 96.75 91 HIS A CA 1
ATOM 751 C C . HIS A 1 91 ? -1.246 -10.644 1.495 1.00 96.75 91 HIS A C 1
ATOM 753 O O . HIS A 1 91 ? -2.452 -10.447 1.574 1.00 96.75 91 HIS A O 1
ATOM 759 N N . LEU A 1 92 ? -0.717 -11.419 0.539 1.00 97.00 92 LEU A N 1
ATOM 760 C CA . LEU A 1 92 ? -1.549 -12.000 -0.522 1.00 97.00 92 LEU A CA 1
ATOM 761 C C . LEU A 1 92 ? -2.561 -13.015 0.026 1.00 97.00 92 LEU A C 1
ATOM 763 O O . LEU A 1 92 ? -3.706 -13.038 -0.420 1.00 97.00 92 LEU A O 1
ATOM 767 N N . LEU A 1 93 ? -2.177 -13.809 1.028 1.00 96.88 93 LEU A N 1
ATOM 768 C CA . LEU A 1 93 ? -3.092 -14.729 1.700 1.00 96.88 93 LEU A CA 1
ATOM 769 C C . LEU A 1 93 ? -4.149 -13.968 2.513 1.00 96.88 93 LEU A C 1
ATOM 771 O O . LEU A 1 93 ? -5.342 -14.243 2.380 1.00 96.88 93 LEU A O 1
ATOM 775 N N . TYR A 1 94 ? -3.725 -12.987 3.315 1.00 97.69 94 TYR A N 1
ATOM 776 C CA . TYR A 1 94 ? -4.626 -12.198 4.156 1.00 97.69 94 TYR A CA 1
ATOM 777 C C . TYR A 1 94 ? -5.598 -11.349 3.337 1.00 97.69 94 TYR A C 1
ATOM 779 O O . TYR A 1 94 ? -6.773 -11.280 3.683 1.00 97.69 94 TYR A O 1
ATOM 787 N N . ALA A 1 95 ? -5.151 -10.762 2.226 1.00 97.94 95 ALA A N 1
ATOM 788 C CA . ALA A 1 95 ? -6.011 -10.018 1.315 1.00 97.94 95 ALA A CA 1
ATOM 789 C C . ALA A 1 95 ? -7.114 -10.911 0.737 1.00 97.94 95 ALA A C 1
ATOM 791 O O . ALA A 1 95 ? -8.289 -10.555 0.785 1.00 97.94 95 ALA A O 1
ATOM 792 N N . ARG A 1 96 ? -6.762 -12.114 0.261 1.00 98.06 96 ARG A N 1
ATOM 793 C CA . ARG A 1 96 ? -7.753 -13.081 -0.237 1.00 98.06 96 ARG A CA 1
ATOM 794 C C . ARG A 1 96 ? -8.745 -13.486 0.846 1.00 98.06 96 ARG A C 1
ATOM 796 O O . ARG A 1 96 ? -9.945 -13.495 0.592 1.00 98.06 96 ARG A O 1
ATOM 803 N N . PHE A 1 97 ? -8.261 -13.781 2.052 1.00 98.00 97 PHE A N 1
ATOM 804 C CA . PHE A 1 97 ? -9.126 -14.111 3.184 1.00 98.00 97 PHE A CA 1
ATOM 805 C C . PHE A 1 97 ? -10.118 -12.980 3.496 1.00 98.00 97 PHE A C 1
ATOM 807 O O . PHE A 1 97 ? -11.319 -13.234 3.574 1.00 98.00 97 PHE A O 1
ATOM 814 N N . PHE A 1 98 ? -9.639 -11.737 3.609 1.00 97.69 98 PHE A N 1
ATOM 815 C CA . PHE A 1 98 ? -10.485 -10.575 3.891 1.00 97.69 98 PHE A CA 1
ATOM 816 C C . PHE A 1 98 ? -11.554 -10.362 2.818 1.00 97.69 98 PHE A C 1
ATOM 818 O O . PHE A 1 98 ? -12.719 -10.173 3.160 1.00 97.69 98 PHE A O 1
ATOM 825 N N . ILE A 1 99 ? -11.196 -10.450 1.534 1.00 98.06 99 ILE A N 1
ATOM 826 C CA . ILE A 1 99 ? -12.170 -10.293 0.445 1.00 98.06 99 ILE A CA 1
ATOM 827 C C . ILE A 1 99 ? -13.217 -11.398 0.461 1.00 98.06 99 ILE A C 1
ATOM 829 O O . ILE A 1 99 ? -14.402 -11.097 0.348 1.00 98.06 99 ILE A O 1
ATOM 833 N N . LYS A 1 100 ? -12.823 -12.655 0.683 1.00 98.50 100 LYS A N 1
ATOM 834 C CA . LYS A 1 100 ? -13.791 -13.755 0.787 1.00 98.50 100 LYS A CA 1
ATOM 835 C C . LYS A 1 100 ? -14.737 -13.578 1.971 1.00 98.50 100 LYS A C 1
ATOM 837 O O . LYS A 1 100 ? -15.937 -13.781 1.812 1.00 98.50 100 LYS A O 1
ATOM 842 N N . ALA A 1 101 ? -14.228 -13.143 3.123 1.00 98.19 101 ALA A N 1
ATOM 843 C CA . ALA A 1 101 ? -15.061 -12.843 4.284 1.00 98.19 101 ALA A CA 1
ATOM 844 C C . ALA A 1 101 ? -16.042 -11.691 3.996 1.00 98.19 101 ALA A C 1
ATOM 846 O O . ALA A 1 101 ? -17.239 -11.821 4.241 1.00 98.19 101 ALA A O 1
ATOM 847 N N . MET A 1 102 ? -15.570 -10.587 3.408 1.00 97.00 102 MET A N 1
ATOM 848 C CA . MET A 1 102 ? -16.419 -9.442 3.053 1.00 97.00 102 MET A CA 1
ATOM 849 C C . MET A 1 102 ? -17.466 -9.789 1.986 1.00 97.00 102 MET A C 1
ATOM 851 O O . MET A 1 102 ? -18.598 -9.313 2.066 1.00 97.00 102 MET A O 1
ATOM 855 N N . HIS A 1 103 ? -17.116 -10.641 1.023 1.00 97.62 103 HIS A N 1
ATOM 856 C CA . HIS A 1 103 ? -18.047 -11.166 0.029 1.00 97.62 103 HIS A CA 1
ATOM 857 C C . HIS A 1 103 ? -19.143 -12.020 0.679 1.00 97.62 103 HIS A C 1
ATOM 859 O O . HIS A 1 103 ? -20.324 -11.796 0.429 1.00 97.62 103 HIS A O 1
ATOM 865 N N . GLN A 1 104 ? -18.779 -12.932 1.589 1.00 97.94 104 GLN A N 1
ATOM 866 C CA . GLN A 1 104 ? -19.747 -13.734 2.351 1.00 97.94 104 GLN A CA 1
ATOM 867 C C . GLN A 1 104 ? -20.674 -12.878 3.227 1.00 97.94 104 GLN A C 1
ATOM 869 O O . GLN A 1 104 ? -21.835 -13.229 3.417 1.00 97.94 104 GLN A O 1
ATOM 874 N N . MET A 1 105 ? -20.188 -11.739 3.728 1.00 96.56 105 MET A N 1
ATOM 875 C CA . MET A 1 105 ? -20.996 -10.753 4.457 1.00 96.56 105 MET A CA 1
ATOM 876 C C . MET A 1 105 ? -21.887 -9.889 3.543 1.00 96.56 105 MET A C 1
ATOM 878 O O . MET A 1 105 ? -22.622 -9.041 4.045 1.00 96.56 105 MET A O 1
ATOM 882 N N . GLY A 1 106 ? -21.820 -10.064 2.219 1.00 95.38 106 GLY A N 1
ATOM 883 C CA . GLY A 1 106 ? -22.597 -9.293 1.244 1.00 95.38 106 GLY A CA 1
ATOM 884 C C . GLY A 1 106 ? -22.105 -7.858 1.030 1.00 95.38 106 GLY A C 1
ATOM 885 O O . GLY A 1 106 ? -22.848 -7.034 0.503 1.00 95.38 106 GLY A O 1
ATOM 886 N N . LEU A 1 107 ? -20.874 -7.534 1.446 1.00 94.69 107 LEU A N 1
ATOM 887 C CA . LEU A 1 107 ? -20.301 -6.186 1.311 1.00 94.69 107 LEU A CA 1
ATOM 888 C C . LEU A 1 107 ? -19.652 -5.942 -0.059 1.00 94.69 107 LEU A C 1
ATOM 890 O O . LEU A 1 107 ? -19.500 -4.786 -0.459 1.00 94.69 107 LEU A O 1
ATOM 894 N N . LEU A 1 108 ? -19.254 -7.017 -0.745 1.00 96.44 108 LEU A N 1
ATOM 895 C CA . LEU A 1 108 ? -18.580 -7.012 -2.046 1.00 96.44 108 LEU A CA 1
ATOM 896 C C . LEU A 1 108 ? -19.262 -7.999 -2.996 1.00 96.44 108 LEU A C 1
ATOM 898 O O . LEU A 1 108 ? -19.723 -9.057 -2.569 1.00 96.44 108 LEU A O 1
ATOM 902 N N . ASP A 1 109 ? -19.262 -7.692 -4.290 1.00 95.62 109 ASP A N 1
ATOM 903 C CA . ASP A 1 109 ? -19.797 -8.537 -5.367 1.00 95.62 109 ASP A CA 1
ATOM 904 C C . ASP A 1 109 ? -18.733 -9.422 -6.049 1.00 95.62 109 ASP A C 1
ATOM 906 O O . ASP A 1 109 ? -19.039 -10.128 -7.007 1.00 95.62 109 ASP A O 1
ATOM 910 N N . PHE A 1 110 ? -17.506 -9.439 -5.521 1.00 96.69 110 PHE A N 1
ATOM 911 C CA . PHE A 1 110 ? -16.387 -10.266 -5.981 1.00 96.69 110 PHE A CA 1
ATOM 912 C C . PHE A 1 110 ? -15.701 -10.984 -4.810 1.00 96.69 110 PHE A C 1
ATOM 914 O O . PHE A 1 110 ? -15.709 -10.490 -3.683 1.00 96.69 110 PHE A O 1
ATOM 921 N N . ASP A 1 111 ? -15.069 -12.132 -5.079 1.00 97.38 111 ASP A N 1
ATOM 922 C CA . ASP A 1 111 ? -14.477 -13.010 -4.059 1.00 97.38 111 ASP A CA 1
ATOM 923 C C . ASP A 1 111 ? -12.943 -13.162 -4.158 1.00 97.38 111 ASP A C 1
ATOM 925 O O . ASP A 1 111 ? -12.336 -13.874 -3.352 1.00 97.38 111 ASP A O 1
ATOM 929 N N . GLU A 1 112 ? -12.297 -12.486 -5.112 1.00 97.94 112 GLU A N 1
ATOM 930 C CA . GLU A 1 112 ? -10.838 -12.404 -5.244 1.00 97.94 112 GLU A CA 1
ATOM 931 C C . GLU A 1 112 ? -10.388 -10.939 -5.428 1.00 97.94 112 GLU A C 1
ATOM 933 O O . GLU A 1 112 ? -10.960 -10.220 -6.247 1.00 97.94 112 GLU A O 1
ATOM 938 N N . PRO A 1 113 ? -9.362 -10.467 -4.690 1.00 97.25 113 PRO A N 1
ATOM 939 C CA . PRO A 1 113 ? -8.904 -9.074 -4.748 1.00 97.25 113 PRO A CA 1
ATOM 940 C C . PRO A 1 113 ? -8.201 -8.698 -6.056 1.00 97.25 113 PRO A C 1
ATOM 942 O O . PRO A 1 113 ? -8.298 -7.554 -6.501 1.00 97.25 113 PRO A O 1
ATOM 945 N N . PHE A 1 114 ? -7.439 -9.634 -6.629 1.00 97.94 114 PHE A N 1
ATOM 946 C CA . PHE A 1 114 ? -6.493 -9.378 -7.714 1.00 97.94 114 PHE A CA 1
ATOM 947 C C . PHE A 1 114 ? -6.742 -10.357 -8.866 1.00 97.94 114 PHE A C 1
ATOM 949 O O . PHE A 1 114 ? -6.539 -11.560 -8.713 1.00 97.94 114 PHE A O 1
ATOM 956 N N . MET A 1 115 ? -7.125 -9.848 -10.038 1.00 97.56 115 MET A N 1
ATOM 957 C CA . MET A 1 115 ? -7.411 -10.665 -11.225 1.00 97.56 115 MET A CA 1
ATOM 958 C C . MET A 1 115 ? -6.140 -11.258 -11.836 1.00 97.56 115 MET A C 1
ATOM 960 O O . MET A 1 115 ? -6.138 -12.381 -12.344 1.00 97.56 115 MET A O 1
ATOM 964 N N . LYS A 1 116 ? -5.038 -10.500 -11.804 1.00 97.69 116 LYS A N 1
ATOM 965 C CA . LYS A 1 116 ? -3.710 -10.950 -12.233 1.00 97.69 116 LYS A CA 1
ATOM 966 C C . LYS A 1 116 ? -2.670 -10.518 -11.216 1.00 97.69 116 LYS A C 1
ATOM 968 O O . LYS A 1 116 ? -2.607 -9.351 -10.847 1.00 97.69 116 LYS A O 1
ATOM 973 N N . LEU A 1 117 ? -1.805 -11.451 -10.841 1.00 96.44 117 LEU A N 1
ATOM 974 C CA . LEU A 1 117 ? -0.626 -11.202 -10.022 1.00 96.44 117 LEU A CA 1
ATOM 975 C C . LEU A 1 117 ? 0.635 -11.356 -10.878 1.00 96.44 117 LEU A C 1
ATOM 977 O O . LEU A 1 117 ? 0.749 -12.292 -11.682 1.00 96.44 117 LEU A O 1
ATOM 981 N N . ARG A 1 118 ? 1.582 -10.432 -10.720 1.00 96.44 118 ARG A N 1
ATOM 982 C CA . ARG A 1 118 ? 2.933 -10.532 -11.281 1.00 96.44 118 ARG A CA 1
ATOM 983 C C . ARG A 1 118 ? 3.954 -10.203 -10.205 1.00 96.44 118 ARG A C 1
ATOM 985 O O . ARG A 1 118 ? 3.832 -9.188 -9.527 1.00 96.44 118 ARG A O 1
ATOM 992 N N . HIS A 1 119 ? 4.963 -11.054 -10.082 1.00 96.50 119 HIS A N 1
ATOM 993 C CA . HIS A 1 119 ? 6.098 -10.786 -9.217 1.00 96.50 119 HIS A CA 1
ATOM 994 C C . HIS A 1 119 ? 7.188 -10.096 -10.013 1.00 96.50 119 HIS A C 1
ATOM 996 O O . HIS A 1 119 ? 7.588 -10.605 -11.057 1.00 96.50 119 HIS A O 1
ATOM 1002 N N . GLN A 1 120 ? 7.632 -8.934 -9.539 1.00 95.06 120 GLN A N 1
ATOM 1003 C CA . GLN A 1 120 ? 8.840 -8.325 -10.071 1.00 95.06 120 GLN A CA 1
ATOM 1004 C C . GLN A 1 120 ? 10.087 -8.990 -9.482 1.00 95.06 120 GLN A C 1
ATOM 1006 O O . GLN A 1 120 ? 10.084 -9.376 -8.308 1.00 95.06 120 GLN A O 1
ATOM 1011 N N . GLY A 1 121 ? 11.151 -9.061 -10.276 1.00 94.19 121 GLY A N 1
ATOM 1012 C CA . GLY A 1 121 ? 12.471 -9.446 -9.799 1.00 94.19 121 GLY A CA 1
ATOM 1013 C C . GLY A 1 121 ? 13.065 -8.424 -8.828 1.00 94.19 121 GLY A C 1
ATOM 1014 O O . GLY A 1 121 ? 12.626 -7.272 -8.711 1.00 94.19 121 GLY A O 1
ATOM 1015 N N . MET A 1 122 ? 14.077 -8.854 -8.087 1.00 94.69 122 MET A N 1
ATOM 1016 C CA . MET A 1 122 ? 14.770 -8.043 -7.098 1.00 94.69 122 MET A CA 1
ATOM 1017 C C . MET A 1 122 ? 15.818 -7.148 -7.759 1.00 94.69 122 MET A C 1
ATOM 1019 O O . MET A 1 122 ? 16.607 -7.587 -8.592 1.00 94.69 122 MET A O 1
ATOM 1023 N N . VAL A 1 123 ? 15.912 -5.894 -7.311 1.00 94.19 123 VAL A N 1
ATOM 1024 C CA . VAL A 1 123 ? 17.060 -5.045 -7.652 1.00 94.19 123 VAL A CA 1
ATOM 1025 C C . VAL A 1 123 ? 18.164 -5.280 -6.621 1.00 94.19 123 VAL A C 1
ATOM 1027 O O . VAL A 1 123 ? 18.029 -4.961 -5.437 1.00 94.19 123 VAL A O 1
ATOM 1030 N N . LEU A 1 124 ? 19.263 -5.860 -7.083 1.00 95.31 124 LEU A N 1
ATOM 1031 C CA . LEU A 1 124 ? 20.439 -6.222 -6.307 1.00 95.31 124 LEU A CA 1
ATOM 1032 C C . LEU A 1 124 ? 21.517 -5.145 -6.442 1.00 95.31 124 LEU A C 1
ATOM 1034 O O . LEU A 1 124 ? 21.548 -4.385 -7.411 1.00 95.31 124 LEU A O 1
ATOM 1038 N N . ASP A 1 125 ? 22.420 -5.062 -5.469 1.00 95.00 125 ASP A N 1
ATOM 1039 C CA . ASP A 1 125 ? 23.577 -4.177 -5.571 1.00 95.00 125 ASP A CA 1
ATOM 1040 C C . ASP A 1 125 ? 24.562 -4.645 -6.662 1.00 95.00 125 ASP A C 1
ATOM 1042 O O . ASP A 1 125 ? 24.387 -5.684 -7.297 1.00 95.00 125 ASP A O 1
ATOM 1046 N N . LYS A 1 126 ? 25.648 -3.892 -6.858 1.00 93.00 126 LYS A N 1
ATOM 1047 C CA . LYS A 1 126 ? 26.699 -4.201 -7.846 1.00 93.00 126 LYS A CA 1
ATOM 1048 C C . LYS A 1 126 ? 27.363 -5.581 -7.679 1.00 93.00 126 LYS A C 1
ATOM 1050 O O . LYS A 1 126 ? 28.015 -6.034 -8.615 1.00 93.00 126 LYS A O 1
ATOM 1055 N N . ASN A 1 127 ? 27.234 -6.204 -6.507 1.00 93.50 127 ASN A N 1
ATOM 1056 C CA . ASN A 1 127 ? 27.794 -7.508 -6.160 1.00 93.50 127 ASN A CA 1
ATOM 1057 C C . ASN A 1 127 ? 26.725 -8.621 -6.174 1.00 93.50 127 ASN A C 1
ATOM 1059 O O . ASN A 1 127 ? 27.022 -9.740 -5.766 1.00 93.50 127 ASN A O 1
ATOM 1063 N N . GLY A 1 128 ? 25.489 -8.331 -6.599 1.00 94.06 128 GLY A N 1
ATOM 1064 C CA . GLY A 1 128 ? 24.389 -9.299 -6.590 1.00 94.06 128 GLY A CA 1
ATOM 1065 C C . GLY A 1 128 ? 23.774 -9.524 -5.205 1.00 94.06 128 GLY A C 1
ATOM 1066 O O . GLY A 1 128 ? 23.091 -10.519 -4.985 1.00 94.06 128 GLY A O 1
ATOM 1067 N N . VAL A 1 129 ? 23.998 -8.624 -4.245 1.00 95.31 129 VAL A N 1
ATOM 1068 C CA . VAL A 1 129 ? 23.458 -8.749 -2.886 1.00 95.31 129 VAL A CA 1
ATOM 1069 C C . VAL A 1 129 ? 22.207 -7.888 -2.735 1.00 95.31 129 VAL A C 1
ATOM 1071 O O . VAL A 1 129 ? 22.184 -6.728 -3.149 1.00 95.31 129 VAL A O 1
ATOM 1074 N N . LYS A 1 130 ? 21.171 -8.421 -2.069 1.00 94.25 130 LYS A N 1
ATOM 1075 C CA . LYS A 1 130 ? 19.965 -7.651 -1.714 1.00 94.25 130 LYS A CA 1
ATOM 1076 C C . LYS A 1 130 ? 20.350 -6.349 -1.007 1.00 94.25 130 LYS A C 1
ATOM 1078 O O . LYS A 1 130 ? 21.064 -6.381 0.005 1.00 94.25 130 LYS A O 1
ATOM 1083 N N . MET A 1 131 ? 19.855 -5.229 -1.530 1.00 95.44 131 MET A N 1
ATOM 1084 C CA . MET A 1 131 ? 20.094 -3.908 -0.957 1.00 95.44 131 MET A CA 1
ATOM 1085 C C . MET A 1 131 ? 19.407 -3.763 0.408 1.00 95.44 131 MET A C 1
ATOM 1087 O O . MET A 1 131 ? 18.226 -4.079 0.557 1.00 95.44 131 MET A O 1
ATOM 1091 N N . SER A 1 132 ? 20.133 -3.277 1.417 1.00 94.81 132 SER A N 1
ATOM 1092 C CA . SER A 1 132 ? 19.577 -2.941 2.732 1.00 94.81 132 SER A CA 1
ATOM 1093 C C . SER A 1 132 ? 20.383 -1.848 3.435 1.00 94.81 132 SER A C 1
ATOM 1095 O O . SER A 1 132 ? 21.597 -1.733 3.267 1.00 94.81 132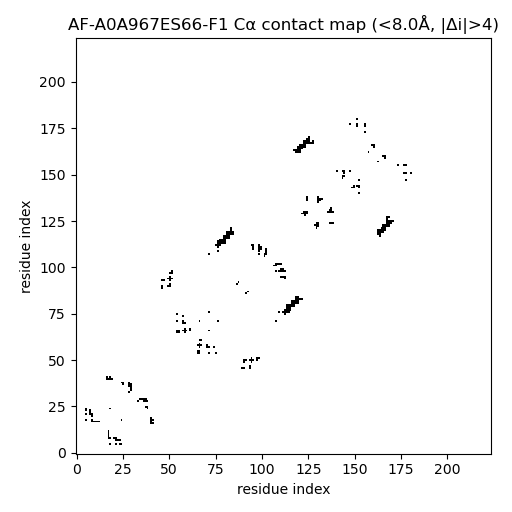 SER A O 1
ATOM 1097 N N . LYS A 1 133 ? 19.716 -1.059 4.290 1.00 92.94 133 LYS A N 1
ATOM 1098 C CA . LYS A 1 133 ? 20.379 -0.005 5.081 1.00 92.94 133 LYS A CA 1
ATOM 1099 C C . LYS A 1 133 ? 21.494 -0.567 5.968 1.00 92.94 133 LYS A C 1
ATOM 1101 O O . LYS A 1 133 ? 22.569 0.012 6.025 1.00 92.94 133 LYS A O 1
ATOM 1106 N N . SER A 1 134 ? 21.259 -1.720 6.598 1.00 94.69 134 SER A N 1
ATOM 1107 C CA . SER A 1 134 ? 22.236 -2.395 7.465 1.00 94.69 134 SER A CA 1
ATOM 1108 C C . SER A 1 134 ? 23.520 -2.813 6.746 1.00 94.69 134 SER A C 1
ATOM 1110 O O . SER A 1 134 ? 24.567 -2.885 7.378 1.00 94.69 134 SER A O 1
ATOM 1112 N N . LYS A 1 135 ? 23.455 -3.071 5.435 1.00 92.81 135 LYS A N 1
ATOM 1113 C CA . LYS A 1 135 ? 24.611 -3.447 4.610 1.00 92.81 135 LYS A CA 1
ATOM 1114 C C . LYS A 1 135 ? 25.319 -2.247 3.981 1.00 92.81 135 LYS A C 1
ATOM 1116 O O . LYS A 1 135 ? 26.363 -2.423 3.365 1.00 92.81 135 LYS A O 1
ATOM 1121 N N . GLY A 1 136 ? 24.743 -1.045 4.073 1.00 93.56 136 GLY A N 1
ATOM 1122 C CA . GLY A 1 136 ? 25.304 0.162 3.458 1.00 93.56 136 GLY A CA 1
ATOM 1123 C C . GLY A 1 136 ? 25.404 0.108 1.926 1.00 93.56 136 GLY A C 1
ATOM 1124 O O . GLY A 1 136 ? 26.129 0.903 1.339 1.00 93.56 136 GLY A O 1
ATOM 1125 N N . ASN A 1 137 ? 24.695 -0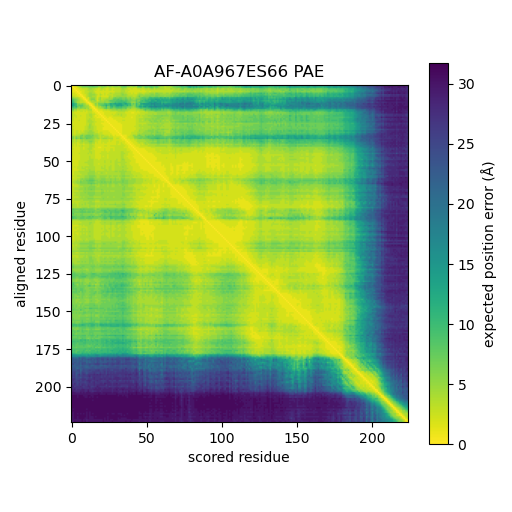.815 1.269 1.00 94.94 137 ASN A N 1
ATOM 1126 C CA . ASN A 1 137 ? 24.781 -1.067 -0.175 1.00 94.94 137 ASN A CA 1
ATOM 1127 C C . ASN A 1 137 ? 23.591 -0.494 -0.970 1.00 94.94 137 ASN A C 1
ATOM 1129 O O . ASN A 1 137 ? 23.369 -0.873 -2.118 1.00 94.94 137 ASN A O 1
ATOM 1133 N N . VAL A 1 138 ? 22.809 0.400 -0.359 1.00 94.75 138 VAL A N 1
ATOM 1134 C CA . VAL A 1 138 ? 21.615 0.998 -0.970 1.00 94.75 138 VAL A CA 1
ATOM 1135 C C . VAL A 1 138 ? 22.009 2.036 -2.013 1.00 94.75 138 VAL A C 1
ATOM 1137 O O . VAL A 1 138 ? 22.776 2.957 -1.736 1.00 94.75 138 VAL A O 1
ATOM 1140 N N . VAL A 1 139 ? 21.407 1.936 -3.194 1.00 93.19 139 VAL A N 1
ATOM 1141 C CA . VAL A 1 139 ? 21.412 3.012 -4.185 1.00 93.19 139 VAL A CA 1
ATOM 1142 C C . VAL A 1 139 ? 20.198 3.893 -3.935 1.00 93.19 139 VAL A C 1
ATOM 1144 O O . VAL A 1 139 ? 19.067 3.426 -4.043 1.00 93.19 139 VAL A O 1
ATOM 1147 N N . ASN A 1 140 ? 20.422 5.162 -3.597 1.00 93.44 140 ASN A N 1
ATOM 1148 C CA . ASN A 1 140 ? 19.336 6.108 -3.373 1.00 93.44 140 ASN A CA 1
ATOM 1149 C C . ASN A 1 140 ? 18.770 6.611 -4.720 1.00 93.44 140 ASN A C 1
ATOM 1151 O O . ASN A 1 140 ? 19.506 7.265 -5.470 1.00 93.44 140 ASN A O 1
ATOM 1155 N N . PRO A 1 141 ? 17.484 6.357 -5.039 1.00 93.00 141 PRO A N 1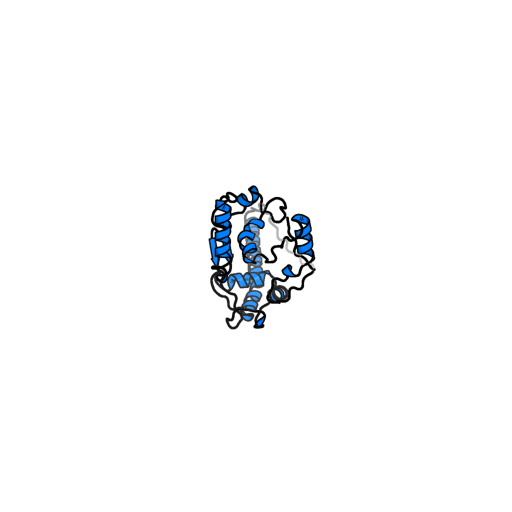
ATOM 1156 C CA . PRO A 1 141 ? 16.873 6.836 -6.276 1.00 93.00 141 PRO A CA 1
ATOM 1157 C C . PRO A 1 141 ? 16.918 8.360 -6.419 1.00 93.00 141 PRO A C 1
ATOM 1159 O O . PRO A 1 141 ? 17.121 8.851 -7.526 1.00 93.00 141 PRO A O 1
ATOM 1162 N N . ASP A 1 142 ? 16.808 9.115 -5.322 1.00 95.06 142 ASP A N 1
ATOM 1163 C CA . ASP A 1 142 ? 16.810 10.582 -5.368 1.00 95.06 142 ASP A CA 1
ATOM 1164 C C . ASP A 1 142 ? 18.138 11.135 -5.887 1.00 95.06 142 ASP A C 1
ATOM 1166 O O . ASP A 1 142 ? 18.164 12.098 -6.657 1.00 95.06 142 ASP A O 1
ATOM 1170 N N . ASP A 1 143 ? 19.252 10.506 -5.513 1.00 94.69 143 ASP A N 1
ATOM 1171 C CA . ASP A 1 143 ? 20.577 10.905 -5.984 1.00 94.69 143 ASP A CA 1
ATOM 1172 C C . ASP A 1 143 ? 20.741 10.616 -7.480 1.00 94.69 143 ASP A C 1
ATOM 1174 O O . ASP A 1 143 ? 21.367 11.397 -8.201 1.00 94.69 143 ASP A O 1
ATOM 1178 N N . MET A 1 144 ? 20.145 9.521 -7.963 1.00 94.12 144 MET A N 1
ATOM 1179 C CA . MET A 1 144 ? 20.130 9.174 -9.384 1.00 94.12 144 MET A CA 1
ATOM 1180 C C . MET A 1 144 ? 19.276 10.162 -10.182 1.00 94.12 144 MET A C 1
ATOM 1182 O O . MET A 1 144 ? 19.727 10.684 -11.202 1.00 94.12 144 MET A O 1
ATOM 1186 N N . VAL A 1 145 ? 18.083 10.490 -9.685 1.00 95.38 145 VAL A N 1
ATOM 1187 C CA . VAL A 1 145 ? 17.169 11.446 -10.322 1.00 95.38 145 VAL A CA 1
ATOM 1188 C C . VAL A 1 145 ? 17.785 12.842 -10.376 1.00 95.38 145 VAL A C 1
ATOM 1190 O O . VAL A 1 145 ? 17.772 13.461 -11.438 1.00 95.38 145 VAL A O 1
ATOM 1193 N N . LYS A 1 146 ? 18.384 13.325 -9.280 1.00 95.75 146 LYS A N 1
ATOM 1194 C CA . LYS A 1 146 ? 19.048 14.640 -9.240 1.00 95.75 146 LYS A CA 1
ATOM 1195 C C . LYS A 1 146 ? 20.208 14.742 -10.230 1.00 95.75 146 LYS A C 1
ATOM 1197 O O . LYS A 1 146 ? 20.396 15.791 -10.835 1.00 95.75 146 LYS A O 1
ATOM 1202 N N . LYS A 1 147 ? 20.992 13.670 -10.394 1.00 93.56 147 LYS A N 1
ATOM 1203 C CA . LYS A 1 147 ? 22.186 13.669 -11.258 1.00 93.56 147 LYS A CA 1
ATOM 1204 C C . LYS A 1 147 ? 21.875 13.404 -12.730 1.00 93.56 147 LYS A C 1
ATOM 1206 O O . LYS A 1 147 ? 22.544 13.961 -13.594 1.00 93.56 147 LYS A O 1
ATOM 1211 N N . PHE A 1 148 ? 20.905 12.541 -13.020 1.00 92.62 148 PHE A N 1
ATOM 1212 C CA . PHE A 1 148 ? 20.709 11.980 -14.362 1.00 92.62 148 PHE A CA 1
ATOM 1213 C C . PHE A 1 148 ? 19.292 12.155 -14.919 1.00 92.62 148 PHE A C 1
ATOM 1215 O O . PHE A 1 148 ? 19.067 11.907 -16.105 1.00 92.62 148 PHE A O 1
ATOM 1222 N N . GLY A 1 149 ? 18.348 12.615 -14.099 1.00 93.00 149 GLY A N 1
ATOM 1223 C CA . GLY A 1 149 ? 16.951 12.820 -14.465 1.00 93.00 149 GLY A CA 1
ATOM 1224 C C . GLY A 1 149 ? 16.060 11.608 -14.182 1.00 93.00 149 GLY A C 1
ATOM 1225 O O . GLY A 1 149 ? 16.493 10.449 -14.187 1.00 93.00 149 GLY A O 1
ATOM 1226 N N . ALA A 1 150 ? 14.777 11.888 -13.945 1.00 94.12 150 ALA A N 1
ATOM 1227 C CA . ALA A 1 150 ? 13.772 10.871 -13.644 1.00 94.12 150 ALA A CA 1
ATOM 1228 C C . ALA A 1 150 ? 13.557 9.900 -14.812 1.00 94.12 150 ALA A C 1
ATOM 1230 O O . ALA A 1 150 ? 13.515 8.690 -14.597 1.00 94.12 150 ALA A O 1
ATOM 1231 N N . ASP A 1 151 ? 13.495 10.413 -16.042 1.00 92.19 151 ASP A N 1
ATOM 1232 C CA . ASP A 1 151 ? 13.244 9.596 -17.232 1.00 92.19 151 ASP A CA 1
ATOM 1233 C C . ASP A 1 151 ? 14.358 8.581 -17.472 1.00 92.19 151 ASP A C 1
ATOM 1235 O O . ASP A 1 151 ? 14.087 7.399 -17.660 1.00 92.19 151 ASP A O 1
ATOM 1239 N N . ALA A 1 152 ? 15.619 9.011 -17.388 1.00 92.12 152 ALA A N 1
ATOM 1240 C CA . ALA A 1 152 ? 16.752 8.105 -17.538 1.00 92.12 152 ALA A CA 1
ATOM 1241 C C . ALA A 1 152 ? 16.773 7.030 -16.445 1.00 92.12 152 ALA A C 1
ATOM 1243 O O . ALA A 1 152 ? 17.043 5.867 -16.736 1.00 92.12 152 ALA A O 1
ATOM 1244 N N . THR A 1 153 ? 16.438 7.413 -15.209 1.00 92.12 153 THR A N 1
ATOM 1245 C CA . THR A 1 153 ? 16.351 6.490 -14.070 1.00 92.12 153 THR A CA 1
ATOM 1246 C C . THR A 1 153 ? 15.265 5.438 -14.285 1.00 92.12 153 THR A C 1
ATOM 1248 O O . THR A 1 153 ? 15.541 4.243 -14.205 1.00 92.12 153 THR A O 1
ATOM 1251 N N . ARG A 1 154 ? 14.047 5.864 -14.637 1.00 93.12 154 ARG A N 1
ATOM 1252 C CA . ARG A 1 154 ? 12.907 4.969 -14.891 1.00 93.12 154 ARG A CA 1
ATOM 1253 C C . ARG A 1 154 ? 13.140 4.068 -16.095 1.00 93.12 154 ARG A C 1
ATOM 1255 O O . ARG A 1 154 ? 12.911 2.868 -16.002 1.00 93.12 154 ARG A O 1
ATOM 1262 N N . MET A 1 155 ? 13.601 4.633 -17.210 1.00 91.50 155 MET A N 1
ATOM 1263 C CA . MET A 1 155 ? 13.856 3.850 -18.414 1.00 91.50 155 MET A CA 1
ATOM 1264 C C . MET A 1 155 ? 14.948 2.814 -18.167 1.00 91.50 155 MET A C 1
ATOM 1266 O O . MET A 1 155 ? 14.784 1.679 -18.584 1.00 91.50 155 MET A O 1
ATOM 1270 N N . TYR A 1 156 ? 16.021 3.151 -17.450 1.00 92.00 156 TYR A N 1
ATOM 1271 C CA . TYR A 1 156 ? 17.033 2.148 -17.135 1.00 92.00 156 TYR A CA 1
ATOM 1272 C C . TYR A 1 156 ? 16.436 0.962 -16.371 1.00 92.00 156 TYR A C 1
ATOM 1274 O O . TYR A 1 156 ? 16.636 -0.172 -16.786 1.00 92.00 156 TYR A O 1
ATOM 1282 N N . VAL A 1 157 ? 15.645 1.212 -15.320 1.00 91.19 157 VAL A N 1
ATOM 1283 C CA . VAL A 1 157 ? 14.981 0.139 -14.555 1.00 91.19 157 VAL A CA 1
ATOM 1284 C C . VAL A 1 157 ? 14.080 -0.715 -15.452 1.00 91.19 157 VAL A C 1
ATOM 1286 O O . VAL A 1 157 ? 14.102 -1.933 -15.345 1.00 91.19 157 VAL A O 1
ATOM 1289 N N . MET A 1 158 ? 13.337 -0.093 -16.373 1.00 91.12 158 MET A N 1
ATOM 1290 C CA . MET A 1 158 ? 12.441 -0.796 -17.303 1.00 91.12 158 MET A CA 1
ATOM 1291 C C . MET A 1 158 ? 13.163 -1.608 -18.392 1.00 91.12 158 MET A C 1
ATOM 1293 O O . MET A 1 158 ? 12.545 -2.485 -18.985 1.00 91.12 158 MET A O 1
ATOM 1297 N N . PHE A 1 159 ? 14.427 -1.299 -18.699 1.00 90.50 159 PHE A N 1
ATOM 1298 C CA . PHE A 1 159 ? 15.205 -1.955 -19.760 1.00 90.50 159 PHE A CA 1
ATOM 1299 C C . PHE A 1 159 ? 16.333 -2.850 -19.231 1.00 90.50 159 PHE A C 1
ATOM 1301 O O . PHE A 1 159 ? 16.975 -3.535 -20.025 1.00 90.50 159 PHE A O 1
ATOM 1308 N N . ALA A 1 160 ? 16.611 -2.819 -17.926 1.00 90.31 160 ALA A N 1
ATOM 1309 C CA . ALA A 1 160 ? 17.732 -3.544 -17.341 1.00 90.31 160 ALA A CA 1
ATOM 1310 C C . ALA A 1 160 ? 17.540 -5.068 -17.381 1.00 90.31 160 ALA A C 1
ATOM 1312 O O . ALA A 1 160 ? 18.512 -5.782 -17.609 1.00 90.31 160 ALA A O 1
ATOM 1313 N N . ALA A 1 161 ? 16.309 -5.547 -17.191 1.00 91.44 161 ALA A N 1
ATOM 1314 C CA . ALA A 1 161 ? 15.921 -6.950 -17.332 1.00 91.44 161 ALA A CA 1
ATOM 1315 C C . ALA A 1 161 ? 14.402 -7.058 -17.591 1.00 91.44 161 ALA A C 1
ATOM 1317 O O . ALA A 1 161 ? 13.688 -6.056 -17.443 1.00 91.44 161 ALA A O 1
ATOM 1318 N N . PRO A 1 162 ? 13.893 -8.242 -17.979 1.00 94.31 162 PRO A N 1
ATOM 1319 C CA . PRO A 1 162 ? 12.471 -8.568 -17.889 1.00 94.31 162 PRO A CA 1
ATOM 1320 C C . PRO A 1 162 ? 11.894 -8.291 -16.491 1.00 94.31 162 PRO A C 1
ATOM 1322 O O . PRO A 1 162 ? 12.619 -8.272 -15.501 1.00 94.31 162 PRO A O 1
ATOM 1325 N N . LEU A 1 163 ? 10.578 -8.066 -16.406 1.00 92.69 163 LEU A N 1
ATOM 1326 C CA . LEU A 1 163 ? 9.916 -7.656 -15.159 1.00 92.69 163 LEU A CA 1
ATOM 1327 C C . LEU A 1 163 ? 10.149 -8.647 -14.009 1.00 92.69 163 LEU A C 1
ATOM 1329 O O . LEU A 1 163 ? 10.294 -8.219 -12.870 1.00 92.69 163 LEU A O 1
ATOM 1333 N N . ASP A 1 164 ? 10.143 -9.940 -14.308 1.00 93.56 164 ASP A N 1
ATOM 1334 C CA . ASP A 1 164 ? 10.225 -11.069 -13.381 1.00 93.56 164 ASP A CA 1
ATOM 1335 C C . ASP A 1 164 ? 11.659 -11.531 -13.076 1.00 93.56 164 ASP A C 1
ATOM 1337 O O . ASP A 1 164 ? 11.847 -12.414 -12.240 1.00 93.56 164 ASP A O 1
ATOM 1341 N N . GLU A 1 165 ? 12.669 -10.917 -13.697 1.00 94.44 165 GLU A N 1
ATOM 1342 C CA . GLU A 1 165 ? 14.079 -11.250 -13.488 1.00 94.44 165 GLU A CA 1
ATOM 1343 C C . GLU A 1 165 ? 14.790 -10.259 -12.559 1.00 94.44 165 GLU A C 1
ATOM 1345 O O . GLU A 1 165 ? 14.529 -9.052 -12.554 1.00 94.44 165 GLU A O 1
ATOM 1350 N N . ASP A 1 166 ? 15.735 -10.777 -11.775 1.00 93.94 166 ASP A N 1
ATOM 1351 C CA . ASP A 1 166 ? 16.570 -9.964 -10.898 1.00 93.94 166 ASP A CA 1
ATOM 1352 C C . ASP A 1 166 ? 17.516 -9.058 -11.704 1.00 93.94 166 ASP A C 1
ATOM 1354 O O . ASP A 1 166 ? 18.143 -9.464 -12.683 1.00 93.94 166 ASP A O 1
ATOM 1358 N N . VAL A 1 167 ? 17.691 -7.822 -11.234 1.00 93.69 167 VAL A N 1
ATOM 1359 C CA . VAL A 1 167 ? 18.568 -6.820 -11.854 1.00 93.69 167 VAL A CA 1
ATOM 1360 C C . VAL A 1 167 ? 19.746 -6.522 -10.940 1.00 93.69 167 VAL A C 1
ATOM 1362 O O . VAL A 1 167 ? 19.569 -6.033 -9.827 1.00 93.69 167 VAL A O 1
ATOM 1365 N N . ILE A 1 168 ? 20.970 -6.696 -11.436 1.00 94.50 168 ILE A N 1
ATOM 1366 C CA . ILE A 1 168 ? 22.182 -6.226 -10.749 1.00 94.50 168 ILE A CA 1
ATOM 1367 C C . ILE A 1 168 ? 22.401 -4.747 -11.080 1.00 94.50 168 ILE A C 1
ATOM 1369 O O . ILE A 1 168 ? 22.655 -4.376 -12.229 1.00 94.50 168 ILE A O 1
ATOM 1373 N N . TRP A 1 169 ? 22.355 -3.879 -10.072 1.00 93.81 169 TRP A N 1
ATOM 1374 C CA . TRP A 1 169 ? 22.540 -2.448 -10.276 1.00 93.81 169 TRP A CA 1
ATOM 1375 C C . TRP A 1 169 ? 24.007 -2.084 -10.528 1.00 93.81 169 TRP A C 1
ATOM 1377 O O . TRP A 1 169 ? 24.836 -2.031 -9.613 1.00 93.81 169 TRP A O 1
ATOM 1387 N N . LYS A 1 170 ? 24.327 -1.733 -11.777 1.00 91.88 170 LYS A N 1
ATOM 1388 C CA . LYS A 1 170 ? 25.669 -1.311 -12.190 1.00 91.88 170 LYS A CA 1
ATOM 1389 C C . LYS A 1 170 ? 25.667 0.128 -12.694 1.00 91.88 170 LYS A C 1
ATOM 1391 O O . LYS A 1 170 ? 25.261 0.424 -13.815 1.00 91.88 170 LYS A O 1
ATOM 1396 N N . LEU A 1 171 ? 26.241 1.033 -11.898 1.00 90.50 171 LEU A N 1
ATOM 1397 C CA . LEU A 1 171 ? 26.309 2.463 -12.228 1.00 90.50 171 LEU A CA 1
ATOM 1398 C C . LEU A 1 171 ? 26.991 2.741 -13.582 1.00 90.50 171 LEU A C 1
ATOM 1400 O O . LEU A 1 171 ? 26.607 3.665 -14.293 1.00 90.50 171 LEU A O 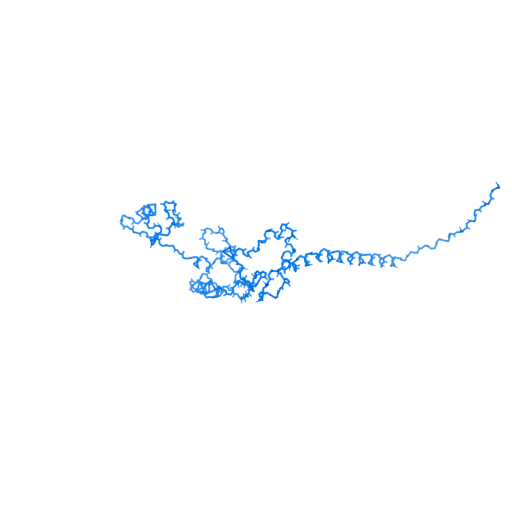1
ATOM 1404 N N . ARG A 1 172 ? 27.991 1.940 -13.969 1.00 91.31 172 ARG A N 1
ATOM 1405 C CA . ARG A 1 172 ? 28.673 2.098 -15.263 1.00 91.31 172 ARG A CA 1
ATOM 1406 C C . ARG A 1 172 ? 27.734 1.840 -16.446 1.00 91.31 172 ARG A C 1
ATOM 1408 O O . ARG A 1 172 ? 27.772 2.593 -17.418 1.00 91.31 172 ARG A O 1
ATOM 1415 N N . GLU A 1 173 ? 26.902 0.806 -16.355 1.00 90.25 173 GLU A N 1
ATOM 1416 C CA . GLU A 1 173 ? 25.912 0.461 -17.383 1.00 90.25 173 GLU A CA 1
ATOM 1417 C C . GLU A 1 173 ? 24.824 1.536 -17.447 1.00 90.25 173 GLU A C 1
ATOM 1419 O O . GLU A 1 173 ? 24.518 2.036 -18.530 1.00 90.25 173 GLU A O 1
ATOM 1424 N N . PHE A 1 174 ? 24.365 2.002 -16.281 1.00 91.62 174 PHE A N 1
ATOM 1425 C CA . PHE A 1 174 ? 23.454 3.138 -16.160 1.00 91.62 174 PHE A CA 1
ATOM 1426 C C . PHE A 1 174 ? 23.981 4.403 -16.858 1.00 91.62 174 PHE A C 1
ATOM 1428 O O . PHE A 1 174 ? 23.287 5.005 -17.675 1.00 91.62 174 PHE A 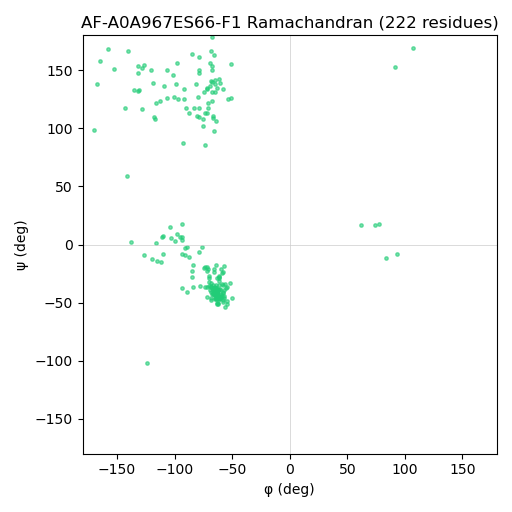O 1
ATOM 1435 N N . ILE A 1 175 ? 25.225 4.811 -16.580 1.00 91.25 175 ILE A N 1
ATOM 1436 C CA . ILE A 1 175 ? 25.830 6.001 -17.203 1.00 91.25 175 ILE A CA 1
ATOM 1437 C C . ILE A 1 175 ? 25.933 5.819 -18.723 1.00 91.25 175 ILE A C 1
ATOM 1439 O O . ILE A 1 175 ? 25.695 6.762 -19.480 1.00 91.25 175 ILE A O 1
ATOM 1443 N N . GLY A 1 176 ? 26.275 4.611 -19.181 1.00 89.75 176 GLY A N 1
ATOM 1444 C CA . GLY A 1 176 ? 26.294 4.269 -20.601 1.00 89.75 176 GLY A CA 1
ATOM 1445 C C . GLY A 1 176 ? 24.918 4.408 -21.257 1.00 89.75 176 GLY A C 1
ATOM 1446 O O . GLY A 1 176 ? 24.818 4.976 -22.345 1.00 89.75 176 GLY A O 1
ATOM 1447 N N . PHE A 1 177 ? 23.864 3.941 -20.583 1.00 89.06 177 PHE A N 1
ATOM 1448 C CA . PHE A 1 177 ? 22.475 4.096 -21.013 1.00 89.06 177 PHE A CA 1
ATOM 1449 C C . PHE A 1 177 ? 22.065 5.574 -21.076 1.00 89.06 177 PHE A C 1
ATOM 1451 O O . PHE A 1 177 ? 21.620 6.052 -22.122 1.00 89.06 177 PHE A O 1
ATOM 1458 N N . TRP A 1 178 ? 22.308 6.326 -20.000 1.00 89.50 178 TRP A N 1
ATOM 1459 C CA . TRP A 1 178 ? 21.986 7.750 -19.905 1.00 89.50 178 TRP A CA 1
ATOM 1460 C C . TRP A 1 178 ? 22.645 8.576 -21.017 1.00 89.50 178 TRP A C 1
ATOM 1462 O O . TRP A 1 178 ? 21.968 9.363 -21.674 1.00 89.50 178 TRP A O 1
ATOM 1472 N N . LYS A 1 179 ? 23.933 8.349 -21.320 1.00 87.44 179 LYS A N 1
ATOM 1473 C CA . LYS A 1 179 ? 24.638 9.061 -22.405 1.00 87.44 179 LYS A CA 1
ATOM 1474 C C . LYS A 1 179 ? 24.034 8.819 -23.795 1.00 87.44 179 LYS A C 1
ATOM 1476 O O . LYS A 1 179 ? 24.166 9.674 -24.668 1.00 87.44 179 LYS A O 1
ATOM 1481 N N . LYS A 1 180 ? 23.382 7.673 -24.024 1.00 82.69 180 LYS A N 1
ATOM 1482 C CA . LYS A 1 180 ? 22.747 7.331 -25.311 1.00 82.69 180 LYS A CA 1
ATOM 1483 C C . LYS A 1 180 ? 21.339 7.922 -25.462 1.00 82.69 180 LYS A C 1
ATOM 1485 O O . LYS A 1 180 ? 20.848 8.027 -26.586 1.00 82.69 180 LYS A O 1
ATOM 1490 N N . LEU A 1 181 ? 20.705 8.344 -24.367 1.00 79.06 181 LEU A N 1
ATOM 1491 C CA . LEU A 1 181 ? 19.332 8.850 -24.364 1.00 79.06 181 LEU A CA 1
ATOM 1492 C C . LEU A 1 181 ? 19.156 10.190 -25.123 1.00 79.06 181 LEU A C 1
ATOM 1494 O O . LEU A 1 181 ? 18.223 10.303 -25.918 1.00 79.06 181 LEU A O 1
ATOM 1498 N N . PRO A 1 182 ? 20.050 11.195 -25.003 1.00 71.00 182 PRO A N 1
ATOM 1499 C CA . PRO A 1 182 ? 19.969 12.409 -25.820 1.00 71.00 182 PRO A CA 1
ATOM 1500 C C . PRO A 1 182 ? 20.154 12.131 -27.315 1.00 71.00 182 PRO A C 1
ATOM 1502 O O . PRO A 1 182 ? 19.519 12.774 -28.151 1.00 71.00 182 PRO A O 1
ATOM 1505 N N . LEU A 1 183 ? 21.000 11.154 -27.665 1.00 62.38 183 LEU A N 1
ATOM 1506 C CA . LEU A 1 183 ? 21.282 10.807 -29.057 1.00 62.38 183 LEU A CA 1
ATOM 1507 C C . LEU A 1 183 ? 20.031 10.263 -29.760 1.00 62.38 183 LEU A C 1
ATOM 1509 O O . LEU A 1 183 ? 19.753 10.648 -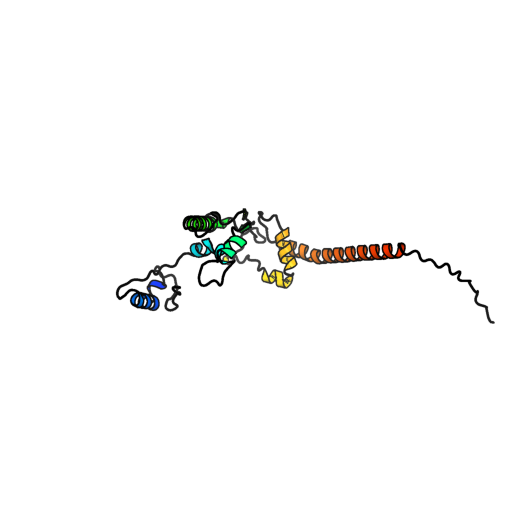30.895 1.00 62.38 183 LEU A O 1
ATOM 1513 N N . SER A 1 184 ? 19.233 9.430 -29.086 1.00 63.06 184 SER A N 1
ATOM 1514 C CA . SER A 1 184 ? 17.973 8.929 -29.647 1.00 63.06 184 SER A CA 1
ATOM 1515 C C . SER A 1 184 ? 16.941 10.048 -29.837 1.00 63.06 184 SER A C 1
ATOM 1517 O O . SER A 1 184 ? 16.277 10.098 -30.874 1.00 63.06 184 SER A O 1
ATOM 1519 N N . LEU A 1 185 ? 16.864 11.013 -28.914 1.00 63.38 185 LEU A N 1
ATOM 1520 C CA . LEU A 1 185 ? 16.002 12.195 -29.046 1.00 63.38 185 LEU A CA 1
ATOM 1521 C C . LEU A 1 185 ? 16.426 13.106 -30.209 1.00 63.38 185 LEU A C 1
ATOM 1523 O O . LEU A 1 185 ? 15.574 13.595 -30.958 1.00 63.38 185 LEU A O 1
ATOM 1527 N N . ILE A 1 186 ? 17.733 13.301 -30.410 1.00 62.25 186 ILE A N 1
ATOM 1528 C CA . ILE A 1 186 ? 18.282 14.056 -31.548 1.00 62.25 186 ILE A CA 1
ATOM 1529 C C . ILE A 1 186 ? 17.995 13.329 -32.871 1.00 62.25 186 ILE A C 1
ATOM 1531 O O . ILE A 1 186 ? 17.571 13.956 -33.847 1.00 62.25 186 ILE A O 1
ATOM 1535 N N . LEU A 1 187 ? 18.147 12.003 -32.917 1.00 62.19 187 LEU A N 1
ATOM 1536 C CA . LEU A 1 187 ? 17.809 11.191 -34.092 1.00 62.19 187 LEU A CA 1
ATOM 1537 C C . LEU A 1 187 ? 16.306 11.231 -34.416 1.00 62.19 187 LEU A C 1
ATOM 1539 O O . LEU A 1 187 ? 15.920 11.313 -35.582 1.00 62.19 187 LEU A O 1
ATOM 1543 N N . LEU A 1 188 ? 15.438 11.241 -33.404 1.00 68.94 188 LEU A N 1
ATOM 1544 C CA . LEU A 1 188 ? 13.993 11.388 -33.597 1.00 68.94 188 LEU A CA 1
ATOM 1545 C C . LEU A 1 188 ? 13.618 12.788 -34.102 1.00 68.94 188 LEU A C 1
ATOM 1547 O O . LEU A 1 188 ? 12.786 12.911 -35.006 1.00 68.94 188 LEU A O 1
ATOM 1551 N N . ARG A 1 189 ? 14.251 13.846 -33.573 1.00 66.75 189 ARG A N 1
ATOM 1552 C CA . ARG A 1 189 ? 14.051 15.223 -34.057 1.00 66.75 189 ARG A CA 1
ATOM 1553 C C . ARG A 1 189 ? 14.537 15.396 -35.490 1.00 66.75 189 ARG A C 1
ATOM 1555 O O . ARG A 1 189 ? 13.792 15.935 -36.304 1.00 66.75 189 ARG A O 1
ATOM 1562 N N . SER A 1 190 ? 15.728 14.900 -35.817 1.00 65.62 190 SER A N 1
ATOM 1563 C CA . SER A 1 190 ? 16.264 14.964 -37.181 1.00 65.62 190 SER A CA 1
ATOM 1564 C C . SER A 1 190 ? 15.395 14.180 -38.165 1.00 65.62 190 SER A C 1
ATOM 1566 O O . SER A 1 190 ? 15.008 14.748 -39.179 1.00 65.62 190 SER A O 1
ATOM 1568 N N . ARG A 1 191 ? 14.950 12.954 -37.840 1.00 63.88 191 ARG A N 1
ATOM 1569 C CA . ARG A 1 191 ? 14.005 12.192 -38.685 1.00 63.88 191 ARG A CA 1
ATOM 1570 C C . ARG A 1 191 ? 12.674 12.916 -38.907 1.00 63.88 191 ARG A C 1
ATOM 1572 O O . ARG A 1 191 ? 12.192 12.940 -40.041 1.00 63.88 191 ARG A O 1
ATOM 1579 N N . ARG A 1 192 ? 12.088 13.536 -37.872 1.00 65.31 192 ARG A N 1
ATOM 1580 C CA . ARG A 1 192 ? 10.877 14.370 -38.024 1.00 65.31 192 ARG A CA 1
ATOM 1581 C C . ARG A 1 192 ? 11.138 15.587 -38.911 1.00 65.31 192 ARG A C 1
ATOM 1583 O O . ARG A 1 192 ? 10.313 15.893 -39.768 1.00 65.31 192 ARG A O 1
ATOM 1590 N N . LEU A 1 193 ? 12.290 16.240 -38.755 1.00 59.88 193 LEU A N 1
ATOM 1591 C CA . LEU A 1 193 ? 12.694 17.363 -39.599 1.00 59.88 193 LEU A CA 1
ATOM 1592 C C . LEU A 1 193 ? 12.821 16.924 -41.067 1.00 59.88 193 LEU A C 1
ATOM 1594 O O . LEU A 1 193 ? 12.247 17.557 -41.948 1.00 59.88 193 LEU A O 1
ATOM 1598 N N . THR A 1 194 ? 13.479 15.792 -41.334 1.00 62.03 194 THR A N 1
ATOM 1599 C CA . THR A 1 194 ? 13.638 15.236 -42.686 1.00 62.03 194 THR A CA 1
ATOM 1600 C C . THR A 1 194 ? 12.296 14.842 -43.310 1.00 62.03 194 THR A C 1
ATOM 1602 O O . THR A 1 194 ? 12.064 15.120 -44.487 1.00 62.03 194 THR A O 1
ATOM 1605 N N . GLN A 1 195 ? 11.382 14.233 -42.545 1.00 69.12 195 GLN A N 1
ATOM 1606 C CA . GLN A 1 195 ? 10.035 13.899 -43.026 1.00 69.12 195 GLN A CA 1
ATOM 1607 C C . GLN A 1 195 ? 9.198 15.149 -43.326 1.00 69.12 195 GLN A C 1
ATOM 1609 O O . GLN A 1 195 ? 8.529 15.200 -44.359 1.00 69.12 195 GLN A O 1
ATOM 1614 N N . ASN A 1 196 ? 9.271 16.176 -42.476 1.00 66.81 196 ASN A N 1
ATOM 1615 C CA . ASN A 1 196 ? 8.583 17.445 -42.705 1.00 66.81 196 ASN A CA 1
ATOM 1616 C C . ASN A 1 196 ? 9.141 18.178 -43.931 1.00 66.81 196 ASN A C 1
ATOM 1618 O O . ASN A 1 196 ? 8.366 18.635 -44.767 1.00 66.81 196 ASN A O 1
ATOM 1622 N N . ILE A 1 197 ? 10.467 18.214 -44.105 1.00 67.50 197 ILE A N 1
ATOM 1623 C CA . ILE A 1 197 ? 11.109 18.780 -45.301 1.00 67.50 197 ILE A CA 1
ATOM 1624 C C . ILE A 1 197 ? 10.673 18.016 -46.561 1.00 67.50 197 ILE A C 1
ATOM 1626 O O . ILE A 1 197 ? 10.258 18.645 -47.534 1.00 67.50 197 ILE A O 1
ATOM 1630 N N . ARG A 1 198 ? 10.676 16.672 -46.550 1.00 66.81 198 ARG A N 1
ATOM 1631 C CA . ARG A 1 198 ? 10.196 15.855 -47.684 1.00 66.81 198 ARG A CA 1
ATOM 1632 C C . ARG A 1 198 ? 8.735 16.138 -48.041 1.00 66.81 198 ARG A C 1
ATOM 1634 O O . ARG A 1 198 ? 8.433 16.305 -49.220 1.00 66.81 198 ARG A O 1
ATOM 1641 N N . ARG A 1 199 ? 7.844 16.248 -47.049 1.00 68.06 199 ARG A N 1
ATOM 1642 C CA . ARG A 1 199 ? 6.426 16.594 -47.265 1.00 68.06 199 ARG A CA 1
ATOM 1643 C C . ARG A 1 199 ? 6.261 17.996 -47.861 1.00 68.06 199 ARG A C 1
ATOM 1645 O O . ARG A 1 199 ? 5.458 18.179 -48.772 1.00 68.06 199 ARG A O 1
ATOM 1652 N N . THR A 1 200 ? 7.042 18.972 -47.402 1.00 66.81 200 THR A N 1
ATOM 1653 C CA . THR A 1 200 ? 7.032 20.341 -47.947 1.00 66.81 200 THR A CA 1
ATOM 1654 C C . THR A 1 200 ? 7.553 20.388 -49.386 1.00 66.81 200 THR A C 1
ATOM 1656 O O . THR A 1 200 ? 6.961 21.056 -50.233 1.00 66.81 200 THR A O 1
ATOM 1659 N N . LEU A 1 201 ? 8.616 19.641 -49.701 1.00 66.31 201 LEU A N 1
ATOM 1660 C CA . LEU A 1 201 ? 9.156 19.535 -51.061 1.00 66.31 201 LEU A CA 1
ATOM 1661 C C . LEU A 1 201 ? 8.198 18.805 -52.019 1.00 66.31 201 LEU A C 1
ATOM 1663 O O . LEU A 1 201 ? 8.054 19.229 -53.164 1.00 66.31 201 LEU A O 1
ATOM 1667 N N . GLN A 1 202 ? 7.491 17.765 -51.560 1.00 66.19 202 G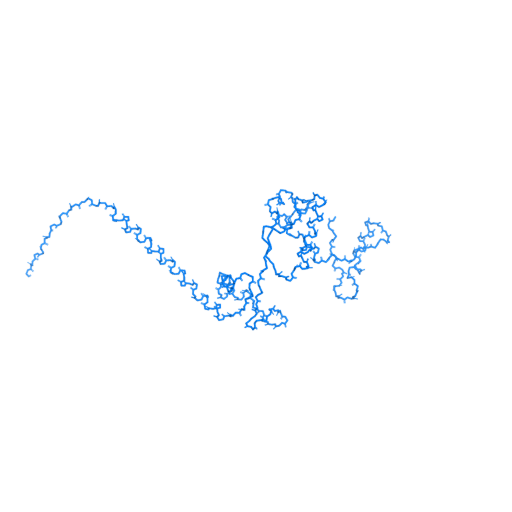LN A N 1
ATOM 1668 C CA . GLN A 1 202 ? 6.424 17.118 -52.337 1.00 66.19 202 GLN A CA 1
ATOM 1669 C C . GLN A 1 202 ? 5.252 18.069 -52.607 1.00 66.19 202 GLN A C 1
ATOM 1671 O O . GLN A 1 202 ? 4.808 18.157 -53.747 1.00 66.19 202 GLN A O 1
ATOM 1676 N N . LYS A 1 203 ? 4.804 18.853 -51.614 1.00 61.16 203 LYS A N 1
ATOM 1677 C CA . LYS A 1 203 ? 3.765 19.880 -51.821 1.00 61.16 203 LYS A CA 1
ATOM 1678 C C . LYS A 1 203 ? 4.188 20.954 -52.833 1.00 61.16 203 LYS A C 1
ATOM 1680 O O . LYS A 1 203 ? 3.375 21.353 -53.658 1.00 61.16 203 LYS A O 1
ATOM 1685 N N . ARG A 1 204 ? 5.460 21.376 -52.823 1.00 57.94 204 ARG A N 1
ATOM 1686 C CA . ARG A 1 204 ? 6.012 22.335 -53.804 1.00 57.94 204 ARG A CA 1
ATOM 1687 C C . ARG A 1 204 ? 6.160 21.761 -55.219 1.00 57.94 204 ARG A C 1
ATOM 1689 O O . ARG A 1 204 ? 6.067 22.515 -56.179 1.00 57.94 204 ARG A O 1
ATOM 1696 N N . ARG A 1 205 ? 6.367 20.447 -55.371 1.00 55.41 205 ARG A N 1
ATOM 1697 C CA . ARG A 1 205 ? 6.370 19.778 -56.689 1.00 55.41 205 ARG A CA 1
ATOM 1698 C C . ARG A 1 205 ? 4.974 19.621 -57.305 1.00 55.41 205 ARG A C 1
ATOM 1700 O O . ARG A 1 205 ? 4.892 19.426 -58.510 1.00 55.41 205 ARG A O 1
ATOM 1707 N N . ILE A 1 206 ? 3.902 19.708 -56.513 1.00 51.81 206 ILE A N 1
ATOM 1708 C CA . ILE A 1 206 ? 2.517 19.495 -56.978 1.00 51.81 206 ILE A CA 1
ATOM 1709 C C . ILE A 1 206 ? 1.827 20.812 -57.383 1.00 51.81 206 ILE A C 1
ATOM 1711 O O . ILE A 1 206 ? 0.771 20.779 -58.001 1.00 51.81 206 ILE A O 1
ATOM 1715 N N . THR A 1 207 ? 2.421 21.984 -57.139 1.00 45.78 207 THR A N 1
ATOM 1716 C CA . THR A 1 207 ? 1.928 23.243 -57.725 1.00 45.78 207 THR A CA 1
ATOM 1717 C C . THR A 1 207 ? 2.413 23.393 -59.173 1.00 45.78 207 THR A C 1
ATOM 1719 O O . THR A 1 207 ? 3.608 23.630 -59.373 1.00 45.78 207 THR A O 1
ATOM 1722 N N . PRO A 1 208 ? 1.540 23.310 -60.200 1.00 41.50 208 PRO A N 1
ATOM 1723 C CA . PRO A 1 208 ? 1.941 23.607 -61.563 1.00 41.50 208 PRO A CA 1
ATOM 1724 C C . PRO A 1 208 ? 2.064 25.125 -61.682 1.00 41.50 208 PRO A C 1
ATOM 1726 O O . PRO A 1 208 ? 1.064 25.836 -61.777 1.00 41.50 208 PRO A O 1
ATOM 1729 N N . ASN A 1 209 ? 3.290 25.648 -61.656 1.00 43.66 209 ASN A N 1
ATOM 1730 C CA . ASN A 1 209 ? 3.511 27.063 -61.923 1.00 43.66 209 ASN A CA 1
ATOM 1731 C C . ASN A 1 209 ? 3.339 27.314 -63.431 1.00 43.66 209 ASN A C 1
ATOM 1733 O O . ASN A 1 209 ? 4.291 27.283 -64.211 1.00 43.66 209 ASN A O 1
ATOM 1737 N N . ARG A 1 210 ? 2.090 27.533 -63.858 1.00 49.91 210 ARG A N 1
ATOM 1738 C CA . ARG A 1 210 ? 1.785 28.217 -65.116 1.00 49.91 210 ARG A CA 1
ATOM 1739 C C . ARG A 1 210 ? 2.257 29.661 -64.973 1.00 49.91 210 ARG A C 1
ATOM 1741 O O . ARG A 1 210 ? 1.526 30.484 -64.437 1.00 49.91 210 ARG A O 1
ATOM 1748 N N . ARG A 1 211 ? 3.452 29.956 -65.484 1.00 40.72 211 ARG A N 1
ATOM 1749 C CA . ARG A 1 211 ? 3.818 31.230 -66.128 1.00 40.72 211 ARG A CA 1
ATOM 1750 C C . ARG A 1 211 ? 5.191 31.066 -66.782 1.00 40.72 211 ARG A C 1
ATOM 1752 O O . ARG A 1 211 ? 6.227 31.157 -66.135 1.00 40.72 211 ARG A O 1
ATOM 1759 N N . ARG A 1 212 ? 5.180 30.806 -68.094 1.00 44.31 212 ARG A N 1
ATOM 1760 C CA . ARG A 1 212 ? 6.314 31.119 -68.970 1.00 44.31 212 ARG A CA 1
ATOM 1761 C C . ARG A 1 212 ? 6.426 32.642 -69.008 1.00 44.31 212 ARG A C 1
ATOM 1763 O O . ARG A 1 212 ? 5.569 33.292 -69.595 1.00 44.31 212 ARG A O 1
ATOM 1770 N N . THR A 1 213 ? 7.471 33.196 -68.417 1.00 37.72 213 THR A N 1
ATOM 1771 C CA . THR A 1 213 ? 7.967 34.526 -68.772 1.00 37.72 213 THR A CA 1
ATOM 1772 C C . THR A 1 213 ? 9.386 34.356 -69.287 1.00 37.72 213 THR A C 1
ATOM 1774 O O . THR A 1 213 ? 10.307 33.986 -68.566 1.00 37.72 213 THR A O 1
ATOM 1777 N N . THR A 1 214 ? 9.540 34.559 -70.590 1.00 39.28 214 THR A N 1
ATOM 1778 C CA . THR A 1 214 ? 10.825 34.643 -71.278 1.00 39.28 214 THR A CA 1
ATOM 1779 C C . THR A 1 214 ? 11.585 35.861 -70.756 1.00 39.28 214 THR A C 1
ATOM 1781 O O . THR A 1 214 ? 11.229 36.992 -71.088 1.00 39.28 214 THR A O 1
ATOM 1784 N N . LEU A 1 215 ? 12.626 35.651 -69.947 1.00 35.53 215 LEU A N 1
ATOM 1785 C CA . LEU A 1 215 ? 13.599 36.700 -69.646 1.00 35.53 215 LEU A CA 1
ATOM 1786 C C . LEU A 1 215 ? 14.563 36.821 -70.834 1.00 35.53 215 LEU A C 1
ATOM 1788 O O . LEU A 1 215 ? 15.368 35.927 -71.091 1.00 35.53 215 LEU A O 1
ATOM 1792 N N . LYS A 1 216 ? 14.459 37.930 -71.572 1.00 39.16 216 LYS A N 1
ATOM 1793 C CA . LYS A 1 216 ? 15.464 38.348 -72.555 1.00 39.16 216 LYS A CA 1
ATOM 1794 C C . LYS A 1 216 ? 16.750 38.733 -71.817 1.00 39.16 216 LYS A C 1
ATOM 1796 O O . LYS A 1 216 ? 16.731 39.622 -70.971 1.00 39.16 216 LYS A O 1
ATOM 1801 N N . TRP A 1 217 ? 17.856 38.092 -72.176 1.00 32.53 217 TRP A N 1
ATOM 1802 C CA . TRP A 1 217 ? 19.208 38.499 -71.796 1.00 32.53 217 TRP A CA 1
ATOM 1803 C C . TRP A 1 217 ? 19.584 39.790 -72.545 1.00 32.53 217 TRP A C 1
ATOM 1805 O O . TRP A 1 217 ? 19.652 39.785 -73.773 1.00 32.53 217 TRP A O 1
ATOM 1815 N N . LYS A 1 218 ? 19.834 40.890 -71.826 1.00 38.97 218 LYS A N 1
ATOM 1816 C CA . LYS A 1 218 ? 20.550 42.065 -72.354 1.00 38.97 218 LYS A CA 1
ATOM 1817 C C . LYS A 1 218 ? 22.016 41.956 -71.926 1.00 38.97 218 LYS A C 1
ATOM 1819 O O . LYS A 1 218 ? 22.287 41.791 -70.741 1.00 38.97 218 LYS A O 1
ATOM 1824 N N . ARG A 1 219 ? 22.945 42.019 -72.888 1.00 36.12 219 ARG A N 1
ATOM 1825 C CA . ARG A 1 219 ? 24.385 42.162 -72.614 1.00 36.12 219 ARG A CA 1
ATOM 1826 C C . ARG A 1 219 ? 24.646 43.559 -72.029 1.00 36.12 219 ARG A C 1
ATOM 1828 O O . ARG A 1 219 ? 24.028 44.501 -72.524 1.00 36.12 219 ARG A O 1
ATOM 1835 N N . PRO A 1 220 ? 25.532 43.717 -71.033 1.00 40.94 220 PRO A N 1
ATOM 1836 C CA . PRO A 1 220 ? 26.000 45.036 -70.633 1.00 40.94 220 PRO A CA 1
ATOM 1837 C C . PRO A 1 220 ? 26.938 45.614 -71.701 1.00 40.94 220 PRO A C 1
ATOM 1839 O O . PRO A 1 220 ? 27.815 44.912 -72.209 1.00 40.94 220 PRO A O 1
ATOM 1842 N N . GLU A 1 221 ? 26.717 46.883 -72.044 1.00 43.28 221 GLU A N 1
ATOM 1843 C CA . GLU A 1 221 ? 27.611 47.701 -72.862 1.00 43.28 221 GLU A CA 1
ATOM 1844 C C . GLU A 1 221 ? 28.900 48.007 -72.091 1.00 43.28 221 GLU A C 1
ATOM 1846 O O . GLU A 1 221 ? 28.877 48.324 -70.901 1.00 43.28 221 GLU A O 1
ATOM 1851 N N . VAL A 1 222 ? 30.022 47.888 -72.797 1.00 44.81 222 VAL A N 1
ATOM 1852 C CA . VAL A 1 222 ? 31.338 48.375 -72.381 1.00 44.81 222 VAL A CA 1
ATOM 1853 C C . VAL A 1 222 ? 31.367 49.874 -72.676 1.00 44.81 222 VAL A C 1
ATOM 1855 O O . VAL A 1 222 ? 31.071 50.275 -73.800 1.00 44.81 222 VAL A O 1
ATOM 1858 N N . ILE A 1 223 ? 31.699 50.692 -71.681 1.00 40.62 223 ILE A N 1
ATOM 1859 C CA . ILE A 1 223 ? 31.893 52.145 -71.811 1.00 40.62 223 ILE A CA 1
ATOM 1860 C C . ILE A 1 223 ? 33.360 52.435 -71.424 1.00 40.62 223 ILE A C 1
ATOM 1862 O O . ILE A 1 223 ? 33.855 51.747 -70.527 1.00 40.62 223 ILE A O 1
ATOM 1866 N N . PRO A 1 224 ? 34.054 53.335 -72.157 1.00 49.59 224 PRO A N 1
ATOM 1867 C CA . PRO A 1 224 ? 35.513 53.341 -72.327 1.00 49.59 224 PRO A CA 1
ATOM 1868 C C . PRO A 1 224 ? 36.327 53.806 -71.119 1.00 49.59 224 PRO A C 1
ATOM 1870 O O . PRO A 1 224 ? 35.788 54.559 -70.277 1.00 49.59 224 PRO A O 1
#

Foldseek 3Di:
DDPDDDPQFDPPPPVDQRQQPDPPVQVVQCVVPNPPDDDDRDDDDPLVCLLCVQVQVQPVPDPPDSHDPVSCVVCDLAAEDEEAPVCVPGNQVSNLVVQQVCVVVVNHPDRHNYNYYDYFAAEAEQVRHHDDPVVVRDDDVVVVCVVQNPVLSVVCVVPQDPRRHYGYDDVVVSVVSSVCVVVVVVVVVVVVVVVVVVVVVVVVVPDDPPDDDDDDDDDDDDDD

Nearest PDB structures (foldseek):
  5ah5-assembly1_B  TM=9.341E-01  e=2.488E-14  Rhizobium rhizogenes K84
  5ah5-assembly2_A  TM=9.672E-01  e=1.012E-13  Rhizobium rhizogenes K84
  6q8b-assembly1_A  TM=9.288E-01  e=6.074E-14  Neisseria gonorrhoeae
  3ziu-assembly1_A  TM=8.743E-01  e=3.620E-13  [Mycoplasma] mobile
  3ziu-assembly2_B  TM=8.645E-01  e=2.805E-13  [Mycoplasma] mobile

Sequence (224 aa):
MPWLLPKDVDFRPTGTAPLAKSKKIKKRTEKIFGKGWTPEVDTMDTFVDSSWYFLRYPDPENEKEFCSQEKLKKWLPVDLYIGGAEHTYMHLLYARFFIKAMHQMGLLDFDEPFMKLRHQGMVLDKNGVKMSKSKGNVVNPDDMVKKFGADATRMYVMFAAPLDEDVIWKLREFIGFWKKLPLSLILLRSRRLTQNIRRTLQKRRITPNRRRTTLKWKRPEVIP